Protein AF-A0A965QCN9-F1 (afdb_monomer_lite)

Sequence (199 aa):
MARGDGFFTRGGAAAWATVLVVPALAALGAFLYFDGARAHFRLEVTRAAYQDNLAMLDNIRRDVGVSRDTLERVKALDNDSTQTDRPFIVISVAEHRLWFKKGATVLFTTRVATGTGKNLETGKGGQRWKFETPRGRLVVERKDVEPAWVPPDWHFVEVARKKGLRILRHARQQSSLSWRWLRHSWHRRTKLDWTRCLA

Structure (mmCIF, N/CA/C/O backbone):
data_AF-A0A965QCN9-F1
#
_entry.id   AF-A0A965QCN9-F1
#
loop_
_atom_site.group_PDB
_atom_site.id
_atom_site.type_symbol
_atom_site.label_atom_id
_atom_site.label_alt_id
_atom_site.label_comp_id
_atom_site.label_asym_id
_atom_site.label_entity_id
_atom_site.label_seq_id
_atom_site.pdbx_PDB_ins_code
_atom_site.Cartn_x
_atom_site.Cartn_y
_atom_site.Cartn_z
_atom_site.occupancy
_atom_site.B_iso_or_equiv
_atom_site.auth_seq_id
_atom_site.auth_comp_id
_atom_site.auth_asym_id
_atom_site.auth_atom_id
_atom_site.pdbx_PDB_model_num
ATOM 1 N N . MET A 1 1 ? 55.590 -18.202 -59.624 1.00 43.12 1 MET A N 1
ATOM 2 C CA . MET A 1 1 ? 55.393 -18.301 -58.161 1.00 43.12 1 MET A CA 1
ATOM 3 C C . MET A 1 1 ? 56.681 -17.864 -57.475 1.00 43.12 1 MET A C 1
ATOM 5 O O . MET A 1 1 ? 57.611 -18.653 -57.413 1.00 43.12 1 MET A O 1
ATOM 9 N N . ALA A 1 2 ? 56.775 -16.606 -57.038 1.00 47.19 2 ALA A N 1
ATOM 10 C CA . ALA A 1 2 ? 57.895 -16.131 -56.222 1.00 47.19 2 ALA A CA 1
ATOM 11 C C . ALA A 1 2 ? 57.495 -16.266 -54.746 1.00 47.19 2 ALA A C 1
ATOM 13 O O . ALA A 1 2 ? 56.497 -15.687 -54.319 1.00 47.19 2 ALA A O 1
ATOM 14 N N . ARG A 1 3 ? 58.217 -17.104 -53.999 1.00 54.81 3 ARG A N 1
ATOM 15 C CA . ARG A 1 3 ? 58.023 -17.321 -52.561 1.00 54.81 3 ARG A CA 1
ATOM 16 C C . ARG A 1 3 ? 58.711 -16.159 -51.844 1.00 54.81 3 ARG A C 1
ATOM 18 O O . ARG A 1 3 ? 59.901 -15.957 -52.041 1.00 54.81 3 ARG A O 1
ATOM 25 N N . GLY A 1 4 ? 57.953 -15.358 -51.099 1.00 55.59 4 GLY A N 1
ATOM 26 C CA . GLY A 1 4 ? 58.511 -14.259 -50.314 1.00 55.59 4 GLY A CA 1
ATOM 27 C C . GLY A 1 4 ? 59.318 -14.803 -49.139 1.00 55.59 4 GLY A C 1
ATOM 28 O O . GLY A 1 4 ? 58.772 -15.521 -48.302 1.00 55.59 4 GLY A O 1
ATOM 29 N N . ASP A 1 5 ? 60.604 -14.467 -49.084 1.00 55.72 5 ASP A N 1
ATOM 30 C CA . ASP A 1 5 ? 61.475 -14.810 -47.961 1.00 55.72 5 ASP A CA 1
ATOM 31 C C . ASP A 1 5 ? 61.091 -13.958 -46.740 1.00 55.72 5 ASP A C 1
ATOM 33 O O . ASP A 1 5 ? 61.135 -12.726 -46.779 1.00 55.72 5 ASP A O 1
ATOM 37 N N . GLY A 1 6 ? 60.671 -14.609 -45.653 1.00 60.81 6 GLY A N 1
ATOM 38 C CA . GLY A 1 6 ? 60.142 -13.949 -44.460 1.00 60.81 6 GLY A CA 1
ATOM 39 C C . GLY A 1 6 ? 61.207 -13.220 -43.633 1.00 60.81 6 GLY A C 1
ATOM 40 O O . GLY A 1 6 ? 62.343 -13.673 -43.492 1.00 60.81 6 GLY A O 1
ATOM 41 N N . PHE A 1 7 ? 60.804 -12.111 -43.008 1.00 61.91 7 PHE A N 1
ATOM 42 C CA . PHE A 1 7 ? 61.600 -11.270 -42.098 1.00 61.91 7 PHE A CA 1
ATOM 43 C C . PHE A 1 7 ? 62.401 -12.066 -41.040 1.00 61.91 7 PHE A C 1
ATOM 45 O O . PHE A 1 7 ? 63.543 -11.729 -40.729 1.00 61.91 7 PHE A O 1
ATOM 52 N N . PHE A 1 8 ? 61.849 -13.187 -40.567 1.00 56.72 8 PHE A N 1
ATOM 53 C CA . PHE A 1 8 ? 62.452 -14.068 -39.559 1.00 56.72 8 PHE A CA 1
ATOM 54 C C . PHE A 1 8 ? 63.628 -14.923 -40.057 1.00 56.72 8 PHE A C 1
ATOM 56 O O . PHE A 1 8 ? 64.364 -15.462 -39.238 1.00 56.72 8 PHE A O 1
ATOM 63 N N . THR A 1 9 ? 63.826 -15.049 -41.375 1.00 61.06 9 THR A N 1
ATOM 64 C CA . THR A 1 9 ? 64.911 -15.870 -41.951 1.00 61.06 9 THR A CA 1
ATOM 65 C C . THR A 1 9 ? 66.204 -15.104 -42.253 1.00 61.06 9 THR A C 1
ATOM 67 O O . THR A 1 9 ? 67.236 -15.736 -42.454 1.00 61.06 9 THR A O 1
ATOM 70 N N . ARG A 1 10 ? 66.194 -13.759 -42.246 1.00 59.91 10 ARG A N 1
ATOM 71 C CA . ARG A 1 10 ? 67.408 -12.923 -42.434 1.00 59.91 10 ARG A CA 1
ATOM 72 C C . ARG A 1 10 ? 67.737 -12.010 -41.249 1.00 59.91 10 ARG A C 1
ATOM 74 O O . ARG A 1 10 ? 68.884 -11.593 -41.112 1.00 59.91 10 ARG A O 1
ATOM 81 N N . GLY A 1 11 ? 66.767 -11.691 -40.393 1.00 60.50 11 GLY A N 1
ATOM 82 C CA . GLY A 1 11 ? 67.001 -10.878 -39.203 1.00 60.50 11 GLY A CA 1
ATOM 83 C C . GLY A 1 11 ? 67.592 -11.728 -38.083 1.00 60.50 11 GLY A C 1
ATOM 84 O O . GLY A 1 11 ? 66.860 -12.462 -37.430 1.00 60.50 11 GLY A O 1
ATOM 85 N N . GLY A 1 12 ? 68.906 -11.655 -37.865 1.00 72.75 12 GLY A N 1
ATOM 86 C CA . GLY A 1 12 ? 69.574 -12.310 -36.732 1.00 72.75 12 GLY A CA 1
ATOM 87 C C . GLY A 1 12 ? 69.067 -11.832 -35.358 1.00 72.75 12 GLY A C 1
ATOM 88 O O . GLY A 1 12 ? 68.033 -11.177 -35.248 1.00 72.75 12 GLY A O 1
ATOM 89 N N . ALA A 1 13 ? 69.820 -12.121 -34.291 1.00 68.69 13 ALA A N 1
ATOM 90 C CA . ALA A 1 13 ? 69.429 -11.903 -32.885 1.00 68.69 13 ALA A CA 1
ATOM 91 C C . ALA A 1 13 ? 68.777 -10.534 -32.564 1.00 68.69 13 ALA A C 1
ATOM 93 O O . ALA A 1 13 ? 67.913 -10.452 -31.69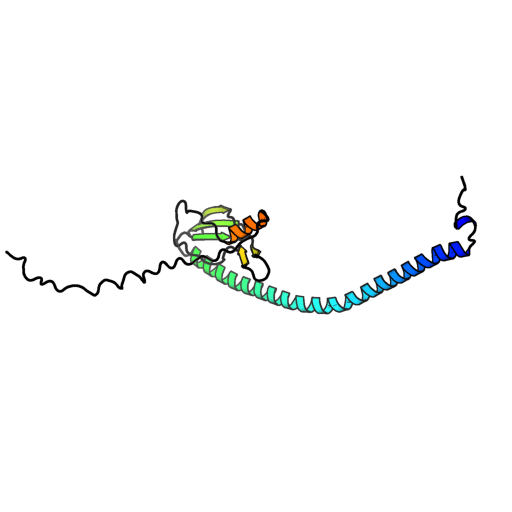4 1.00 68.69 13 ALA A O 1
ATOM 94 N N . ALA A 1 14 ? 69.124 -9.474 -33.301 1.00 71.38 14 ALA A N 1
ATOM 95 C CA . ALA A 1 14 ? 68.530 -8.145 -33.166 1.00 71.38 14 ALA A CA 1
ATOM 96 C C . ALA A 1 14 ? 67.018 -8.082 -33.481 1.00 71.38 14 ALA A C 1
ATOM 98 O O . ALA A 1 14 ? 66.300 -7.319 -32.838 1.00 71.38 14 ALA A O 1
ATOM 99 N N . ALA A 1 15 ? 66.510 -8.889 -34.420 1.00 73.50 15 ALA A N 1
ATOM 100 C CA . ALA A 1 15 ? 65.079 -8.931 -34.746 1.00 73.50 15 ALA A CA 1
ATOM 101 C C . ALA A 1 15 ? 64.261 -9.641 -33.656 1.00 73.50 15 ALA A C 1
ATOM 103 O O . ALA A 1 15 ? 63.130 -9.260 -33.370 1.00 73.50 15 ALA A O 1
ATOM 104 N N . TRP A 1 16 ? 64.848 -10.641 -32.999 1.00 73.25 16 TRP A N 1
ATOM 105 C CA . TRP A 1 16 ? 64.227 -11.295 -31.847 1.00 73.25 16 TRP A CA 1
ATOM 106 C C . TRP A 1 16 ? 64.277 -10.420 -30.592 1.00 73.25 16 TRP A C 1
ATOM 108 O O . TRP A 1 16 ? 63.325 -10.407 -29.813 1.00 73.25 16 TRP A O 1
ATOM 118 N N . ALA A 1 17 ? 65.341 -9.628 -30.426 1.00 79.56 17 ALA A N 1
ATOM 119 C CA . ALA A 1 17 ? 65.456 -8.685 -29.319 1.00 79.56 17 ALA A CA 1
ATOM 120 C C . ALA A 1 17 ? 64.337 -7.628 -29.342 1.00 79.56 17 ALA A C 1
ATOM 122 O O . ALA A 1 17 ? 63.727 -7.362 -28.309 1.00 79.56 17 ALA A O 1
ATOM 123 N N . THR A 1 18 ? 63.997 -7.067 -30.505 1.00 79.50 18 THR A N 1
ATOM 124 C CA . THR A 1 18 ? 62.915 -6.070 -30.605 1.00 79.50 18 THR A CA 1
ATOM 125 C C . THR A 1 18 ? 61.534 -6.669 -30.344 1.00 79.50 18 THR A C 1
ATOM 127 O O . THR A 1 18 ? 60.722 -6.042 -29.661 1.00 79.50 18 THR A O 1
ATOM 130 N N . VAL A 1 19 ? 61.285 -7.901 -30.802 1.00 83.12 19 VAL A N 1
ATOM 131 C CA . VAL A 1 19 ? 60.025 -8.626 -30.557 1.00 83.12 19 VAL A CA 1
ATOM 132 C C . VAL A 1 19 ? 59.788 -8.885 -29.068 1.00 83.12 19 VAL A C 1
ATOM 134 O O . VAL A 1 19 ? 58.638 -8.906 -28.647 1.00 83.12 19 VAL A O 1
ATOM 137 N N . LEU A 1 20 ? 60.840 -9.037 -28.259 1.00 85.00 20 LEU A N 1
ATOM 138 C CA . LEU A 1 20 ? 60.711 -9.272 -26.816 1.00 85.00 20 LEU A CA 1
ATOM 139 C C . LEU A 1 20 ? 60.729 -7.981 -25.984 1.00 85.00 20 LEU A C 1
ATOM 141 O O . LEU A 1 20 ? 59.986 -7.863 -25.012 1.00 85.00 20 LEU A O 1
ATOM 145 N N . VAL A 1 21 ? 61.541 -6.993 -26.364 1.00 88.88 21 VAL A N 1
ATOM 146 C CA . VAL A 1 21 ? 61.725 -5.762 -25.576 1.00 88.88 21 VAL A CA 1
ATOM 147 C C . VAL A 1 21 ? 60.497 -4.851 -25.631 1.00 88.88 21 VAL A C 1
ATOM 149 O O . VAL A 1 21 ? 60.092 -4.304 -24.606 1.00 88.88 21 VAL A O 1
ATOM 152 N N . VAL A 1 22 ? 59.863 -4.707 -26.796 1.00 89.12 22 VAL A N 1
ATOM 153 C CA . VAL A 1 22 ? 58.682 -3.841 -26.961 1.00 89.12 22 VAL A CA 1
ATOM 154 C C . VAL A 1 22 ? 57.489 -4.292 -26.103 1.00 89.12 22 VAL A C 1
ATOM 156 O O . VAL A 1 22 ? 56.959 -3.460 -25.361 1.00 89.12 22 VAL A O 1
ATOM 159 N N . PRO A 1 23 ? 57.060 -5.571 -26.118 1.00 90.69 23 PRO A N 1
ATOM 160 C CA . PRO A 1 23 ? 55.968 -6.009 -25.255 1.00 90.69 23 PRO A CA 1
ATOM 161 C C . PRO A 1 23 ? 56.346 -5.974 -23.772 1.00 90.69 23 PRO A C 1
ATOM 163 O O . PRO A 1 23 ? 55.486 -5.673 -22.950 1.00 90.69 23 PRO A O 1
ATOM 166 N N . ALA A 1 24 ? 57.615 -6.206 -23.417 1.00 91.38 24 ALA A N 1
ATOM 167 C CA . ALA A 1 24 ? 58.069 -6.093 -22.031 1.00 91.38 24 ALA A CA 1
ATOM 168 C C . ALA A 1 24 ? 57.955 -4.652 -21.503 1.00 91.38 24 ALA A C 1
ATOM 170 O O . ALA A 1 24 ? 57.441 -4.436 -20.405 1.00 91.38 24 ALA A O 1
ATOM 171 N N . LEU A 1 25 ? 58.359 -3.654 -22.297 1.00 91.81 25 LEU A N 1
ATOM 172 C CA . LEU A 1 25 ? 58.213 -2.239 -21.940 1.00 91.81 25 LEU A CA 1
ATOM 173 C C . LEU A 1 25 ? 56.742 -1.805 -21.880 1.00 91.81 25 LEU A C 1
ATOM 175 O O . LEU A 1 25 ? 56.359 -1.074 -20.968 1.00 91.81 25 LEU A O 1
ATOM 179 N N . ALA A 1 26 ? 55.902 -2.289 -22.800 1.00 90.75 26 ALA A N 1
ATOM 180 C CA . ALA A 1 26 ? 54.463 -2.028 -22.770 1.00 90.75 26 ALA A CA 1
ATOM 181 C C . ALA A 1 26 ? 53.792 -2.645 -21.529 1.00 90.75 26 ALA A C 1
ATOM 183 O O . ALA A 1 26 ? 52.968 -1.996 -20.885 1.00 90.75 26 ALA A O 1
ATOM 184 N N . ALA A 1 27 ? 54.179 -3.868 -21.153 1.00 90.31 27 ALA A N 1
ATOM 185 C CA . ALA A 1 27 ? 53.685 -4.539 -19.955 1.00 90.31 27 ALA A CA 1
ATOM 186 C C . ALA A 1 27 ? 54.133 -3.825 -18.672 1.00 90.31 27 ALA A C 1
ATOM 188 O O . ALA A 1 27 ? 53.324 -3.652 -17.764 1.00 90.31 27 ALA A O 1
ATOM 189 N N . LEU A 1 28 ? 55.383 -3.352 -18.612 1.00 89.75 28 LEU A N 1
ATOM 190 C CA . LEU A 1 28 ? 55.892 -2.563 -17.489 1.00 89.75 28 LEU A CA 1
ATOM 191 C C . LEU A 1 28 ? 55.148 -1.225 -17.361 1.00 89.75 28 LEU A C 1
ATOM 193 O O . LEU A 1 28 ? 54.727 -0.859 -16.267 1.00 89.75 28 LEU A O 1
ATOM 197 N N . GLY A 1 29 ? 54.931 -0.518 -18.475 1.00 88.00 29 GLY A N 1
ATOM 198 C CA . GLY A 1 29 ? 54.163 0.729 -18.498 1.00 88.00 29 GLY A CA 1
ATOM 199 C C . GLY A 1 29 ? 52.711 0.531 -18.058 1.00 88.00 29 GLY A C 1
ATOM 200 O O . GLY A 1 29 ? 52.205 1.291 -17.234 1.00 88.00 29 GLY A O 1
ATOM 201 N N . ALA A 1 30 ? 52.060 -0.533 -18.537 1.00 85.12 30 ALA A N 1
ATOM 202 C CA . ALA A 1 30 ? 50.722 -0.906 -18.093 1.00 85.12 30 ALA A CA 1
ATOM 203 C C . ALA A 1 30 ? 50.705 -1.260 -16.599 1.00 85.12 30 ALA A C 1
ATOM 205 O O . ALA A 1 30 ? 49.836 -0.788 -15.875 1.00 85.12 30 ALA A O 1
ATOM 206 N N . PHE A 1 31 ? 51.677 -2.037 -16.114 1.00 84.38 31 PHE A N 1
ATOM 207 C CA . PHE A 1 31 ? 51.782 -2.414 -14.705 1.00 84.38 31 PHE A CA 1
ATOM 208 C C . PHE A 1 31 ? 51.938 -1.189 -13.796 1.00 84.38 31 PHE A C 1
ATOM 210 O O . PHE A 1 31 ? 51.185 -1.052 -12.837 1.00 84.38 31 PHE A O 1
ATOM 217 N N . LEU A 1 32 ? 52.836 -0.261 -14.137 1.00 84.50 32 LEU A N 1
ATOM 218 C CA . LEU A 1 32 ? 53.028 0.987 -13.391 1.00 84.50 32 LEU A CA 1
ATOM 219 C C . LEU A 1 32 ? 51.775 1.879 -13.421 1.00 84.50 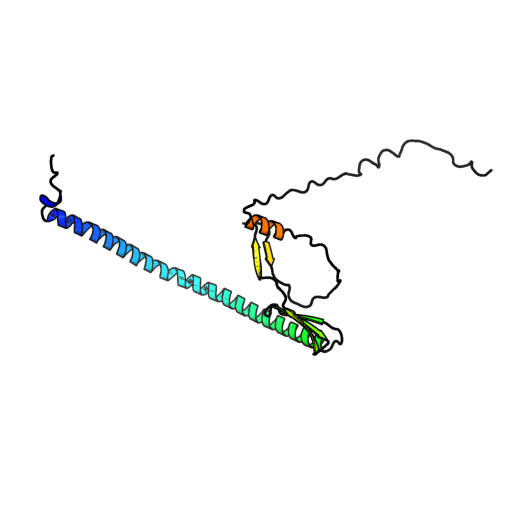32 LEU A C 1
ATOM 221 O O . LEU A 1 32 ? 51.428 2.482 -12.407 1.00 84.50 32 LEU A O 1
ATOM 225 N N . TYR A 1 33 ? 51.058 1.923 -14.548 1.00 81.88 33 TYR A N 1
ATOM 226 C CA . TYR A 1 33 ? 49.784 2.638 -14.662 1.00 81.88 33 TYR A CA 1
ATOM 227 C C . TYR A 1 33 ? 48.686 2.010 -13.788 1.00 81.88 33 TYR A C 1
ATOM 229 O O . TYR A 1 33 ? 47.992 2.714 -13.054 1.00 81.88 33 TYR A O 1
ATOM 237 N N . PHE A 1 34 ? 48.550 0.681 -13.818 1.00 68.12 34 PHE A N 1
ATOM 238 C CA . PHE A 1 34 ? 47.585 -0.051 -12.996 1.00 68.12 34 PHE A CA 1
ATOM 239 C C . PHE A 1 34 ? 47.911 0.022 -11.497 1.00 68.12 34 PHE A C 1
ATOM 241 O O . PHE A 1 34 ? 46.987 0.060 -10.683 1.00 68.12 34 PHE A O 1
ATOM 248 N N . ASP A 1 35 ? 49.189 0.063 -11.120 1.00 69.81 35 ASP A N 1
ATOM 249 C CA . ASP A 1 35 ? 49.615 0.177 -9.723 1.00 69.81 35 ASP A CA 1
ATOM 250 C C . ASP A 1 35 ? 49.432 1.607 -9.182 1.00 69.81 35 ASP A C 1
ATOM 252 O O . ASP A 1 35 ? 48.845 1.803 -8.116 1.00 69.81 35 ASP A O 1
ATOM 256 N N . GLY A 1 36 ? 49.785 2.629 -9.972 1.00 62.16 36 GLY A N 1
ATOM 257 C CA . GLY A 1 36 ? 49.521 4.034 -9.639 1.00 62.16 36 GLY A CA 1
ATOM 258 C C . GLY A 1 36 ? 48.025 4.355 -9.523 1.00 62.16 36 GLY A C 1
ATOM 259 O O . GLY A 1 36 ? 47.602 5.046 -8.593 1.00 62.16 36 GLY A O 1
ATOM 260 N N . ALA A 1 37 ? 47.190 3.779 -10.394 1.00 57.78 37 ALA A N 1
ATOM 261 C CA . ALA A 1 37 ? 45.736 3.920 -10.315 1.00 57.78 37 ALA A CA 1
ATOM 262 C C . ALA A 1 37 ? 45.156 3.349 -9.006 1.00 57.78 37 ALA A C 1
ATOM 264 O O . ALA A 1 37 ? 44.182 3.884 -8.480 1.00 57.78 37 ALA A O 1
ATOM 265 N N . ARG A 1 38 ? 45.773 2.313 -8.419 1.00 53.97 38 ARG A N 1
ATOM 266 C CA . ARG A 1 38 ? 45.345 1.750 -7.124 1.00 53.97 38 ARG A CA 1
ATOM 267 C C . ARG A 1 38 ? 45.693 2.645 -5.931 1.00 53.97 38 ARG A C 1
ATOM 269 O O . ARG A 1 38 ? 44.994 2.580 -4.919 1.00 53.97 38 ARG A O 1
ATOM 276 N N . ALA A 1 39 ? 46.721 3.488 -6.037 1.00 53.84 39 ALA A N 1
ATOM 277 C CA . ALA A 1 39 ? 47.130 4.392 -4.960 1.00 53.84 39 ALA A CA 1
ATOM 278 C C . ALA A 1 39 ? 46.176 5.592 -4.793 1.00 53.84 39 ALA A C 1
ATOM 280 O O . ALA A 1 39 ? 45.859 5.968 -3.663 1.00 53.84 39 ALA A O 1
ATOM 281 N N . HIS A 1 40 ? 45.634 6.137 -5.889 1.00 52.31 40 HIS A N 1
ATOM 282 C CA . HIS A 1 40 ? 44.684 7.260 -5.838 1.00 52.31 40 HIS A CA 1
ATOM 283 C C . HIS A 1 40 ? 43.308 6.881 -5.259 1.00 52.31 40 HIS A C 1
ATOM 285 O O . HIS A 1 40 ? 42.648 7.716 -4.644 1.00 52.31 40 HIS A O 1
ATOM 291 N N . PHE A 1 41 ? 42.906 5.609 -5.339 1.00 51.56 41 PHE A N 1
ATOM 292 C CA . PHE A 1 41 ? 41.623 5.140 -4.798 1.00 51.56 41 PHE A CA 1
ATOM 293 C C . PHE A 1 41 ? 41.567 5.047 -3.262 1.00 51.56 41 PHE A C 1
ATOM 295 O O . PHE A 1 41 ? 40.478 4.949 -2.699 1.00 51.56 41 PHE A O 1
ATOM 302 N N . ARG A 1 42 ? 42.703 5.079 -2.549 1.00 45.38 42 ARG A N 1
ATOM 303 C CA . ARG A 1 42 ? 42.716 4.903 -1.081 1.00 45.38 42 ARG A CA 1
ATOM 304 C C . ARG A 1 42 ? 42.516 6.191 -0.275 1.00 45.38 42 ARG A C 1
ATOM 306 O O . ARG A 1 42 ? 42.177 6.092 0.901 1.00 45.38 42 ARG A O 1
ATOM 313 N N . LEU A 1 43 ? 42.673 7.377 -0.872 1.00 50.25 43 LEU A N 1
ATOM 314 C CA . LEU A 1 43 ? 42.551 8.656 -0.151 1.00 50.25 43 LEU A CA 1
ATOM 315 C C . LEU A 1 43 ? 41.195 9.363 -0.333 1.00 50.25 43 LEU A C 1
ATOM 317 O O . LEU A 1 43 ? 40.847 10.211 0.484 1.00 50.25 43 LEU A O 1
ATOM 321 N N . GLU A 1 44 ? 40.387 8.981 -1.327 1.00 48.59 44 GLU A N 1
ATOM 322 C CA . GLU A 1 44 ? 39.041 9.553 -1.528 1.00 48.59 44 GLU A CA 1
ATOM 323 C C . GLU A 1 44 ? 37.936 8.786 -0.773 1.00 48.59 44 GLU A C 1
ATOM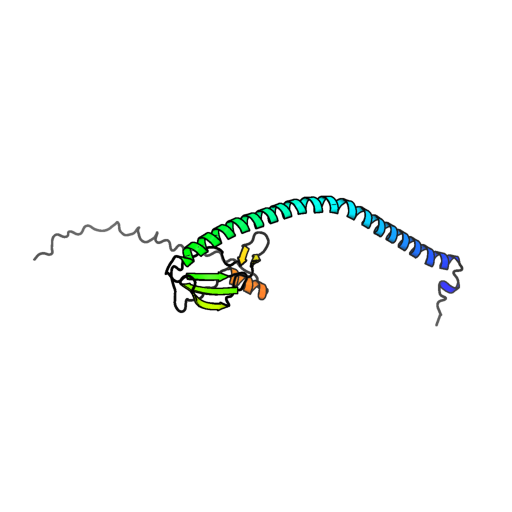 325 O O . GLU A 1 44 ? 36.937 9.368 -0.347 1.00 48.59 44 GLU A O 1
ATOM 330 N N . VAL A 1 45 ? 38.138 7.491 -0.510 1.00 48.28 45 VAL A N 1
ATOM 331 C CA . VAL A 1 45 ? 37.123 6.614 0.106 1.00 48.28 45 VAL A CA 1
ATOM 332 C C . VAL A 1 45 ? 36.974 6.848 1.617 1.00 48.28 45 VAL A C 1
ATOM 334 O O . VAL A 1 45 ? 35.889 6.675 2.168 1.00 48.28 45 VAL A O 1
ATOM 337 N N . THR A 1 46 ? 38.017 7.317 2.306 1.00 46.50 46 THR A N 1
ATOM 338 C CA . THR A 1 46 ? 37.991 7.521 3.767 1.00 46.50 46 THR A CA 1
ATOM 339 C C . THR A 1 46 ? 37.244 8.786 4.202 1.00 46.50 46 THR A C 1
ATOM 341 O O . THR A 1 46 ? 36.706 8.815 5.307 1.00 46.50 46 THR A O 1
ATOM 344 N N . ARG A 1 47 ? 37.125 9.810 3.341 1.00 49.47 47 ARG A N 1
ATOM 345 C CA . ARG A 1 47 ? 36.314 11.012 3.625 1.00 49.47 47 ARG A CA 1
ATOM 346 C C . ARG A 1 47 ? 34.838 10.830 3.244 1.00 49.47 47 ARG A C 1
ATOM 348 O O . ARG A 1 47 ? 33.977 11.306 3.980 1.00 49.47 47 ARG A O 1
ATOM 355 N N . ALA A 1 48 ? 34.546 10.107 2.158 1.00 51.50 48 ALA A N 1
ATOM 356 C CA . ALA A 1 48 ? 33.175 9.771 1.758 1.00 51.50 48 ALA A CA 1
ATOM 357 C C . ALA A 1 48 ? 32.499 8.813 2.762 1.00 51.50 48 ALA A C 1
ATOM 359 O O . ALA A 1 48 ? 31.383 9.071 3.206 1.00 51.50 48 ALA A O 1
ATOM 360 N N . ALA A 1 49 ? 33.216 7.784 3.232 1.00 50.31 49 ALA A N 1
ATOM 361 C CA . ALA A 1 49 ? 32.675 6.809 4.182 1.00 50.31 49 ALA A CA 1
ATOM 362 C C . ALA A 1 49 ? 32.400 7.386 5.587 1.00 50.31 49 ALA A C 1
ATOM 364 O O . ALA A 1 49 ? 31.555 6.870 6.315 1.00 50.31 49 ALA A O 1
ATOM 365 N N . TYR A 1 50 ? 33.086 8.463 5.993 1.00 47.12 50 TYR A N 1
ATOM 366 C CA . TYR A 1 50 ? 32.868 9.083 7.305 1.00 47.12 50 TYR A CA 1
ATOM 367 C C . TYR A 1 50 ? 31.642 10.014 7.329 1.00 47.12 50 TYR A C 1
ATOM 369 O O . TYR A 1 50 ? 30.944 10.073 8.342 1.00 47.12 50 TYR A O 1
ATOM 377 N N . GLN A 1 51 ? 31.332 10.701 6.219 1.00 50.44 51 GLN A N 1
ATOM 378 C CA . GLN A 1 51 ? 30.108 11.510 6.121 1.00 50.44 51 GLN A CA 1
ATOM 379 C C . GLN A 1 51 ? 28.838 10.662 5.950 1.00 50.44 51 GLN A C 1
ATOM 381 O O . GLN A 1 51 ? 27.811 11.006 6.540 1.00 50.44 51 GLN A O 1
ATOM 386 N N . ASP A 1 52 ? 28.911 9.528 5.246 1.00 52.47 52 ASP A N 1
ATOM 387 C CA . ASP A 1 52 ? 27.769 8.612 5.086 1.00 52.47 52 ASP A CA 1
ATOM 388 C C . ASP A 1 52 ? 27.297 8.016 6.420 1.00 52.47 52 ASP A C 1
ATOM 390 O O . ASP A 1 52 ? 26.096 7.855 6.649 1.00 52.47 52 ASP A O 1
ATOM 394 N N . ASN A 1 53 ? 28.221 7.770 7.353 1.00 56.44 53 ASN A N 1
ATOM 395 C CA . ASN A 1 53 ? 27.874 7.235 8.668 1.00 56.44 53 ASN A CA 1
ATOM 396 C C . ASN A 1 53 ? 27.035 8.213 9.502 1.00 56.44 53 ASN A C 1
ATOM 398 O O . ASN A 1 53 ? 26.132 7.781 10.210 1.00 56.44 53 ASN A O 1
ATOM 402 N N . LEU A 1 54 ? 27.265 9.527 9.413 1.00 54.50 54 LEU A N 1
ATOM 403 C CA . LEU A 1 54 ? 26.479 10.503 10.179 1.00 54.50 54 LEU A CA 1
ATOM 404 C C . LEU A 1 54 ? 25.050 10.634 9.641 1.00 54.50 54 LEU A C 1
ATOM 406 O O . LEU A 1 54 ? 24.108 10.688 10.430 1.00 54.50 54 LEU A O 1
ATOM 410 N N . ALA A 1 55 ? 24.875 10.612 8.317 1.00 57.88 55 ALA A N 1
ATOM 411 C CA . ALA A 1 55 ? 23.551 10.585 7.698 1.00 57.88 55 ALA A CA 1
ATOM 412 C C . ALA A 1 55 ? 22.810 9.273 8.006 1.00 57.88 55 ALA A C 1
ATOM 414 O O . ALA A 1 55 ? 21.618 9.293 8.310 1.00 57.88 55 ALA A O 1
ATOM 415 N N . MET A 1 56 ? 23.513 8.137 8.000 1.00 59.25 56 MET A N 1
ATOM 416 C CA . MET A 1 56 ? 22.953 6.845 8.396 1.00 59.25 56 MET A CA 1
ATOM 417 C C . MET A 1 56 ? 22.545 6.832 9.873 1.00 59.25 56 MET A C 1
ATOM 419 O O . MET A 1 56 ? 21.464 6.349 10.191 1.00 59.25 56 MET A O 1
ATOM 423 N N . LEU A 1 57 ? 23.347 7.403 10.775 1.00 62.62 57 LEU A N 1
ATOM 424 C CA . LEU A 1 57 ? 23.014 7.503 12.198 1.00 62.62 57 LEU A CA 1
ATOM 425 C C . LEU A 1 57 ? 21.847 8.460 12.462 1.00 62.62 57 LEU A C 1
ATOM 427 O O . LEU A 1 57 ? 21.021 8.170 13.324 1.00 62.62 57 LEU A O 1
ATOM 431 N N . ASP A 1 58 ? 21.739 9.563 11.718 1.00 61.84 58 ASP A N 1
ATOM 432 C CA . ASP A 1 58 ? 20.597 10.479 11.810 1.00 61.84 58 ASP A CA 1
ATOM 433 C C . ASP A 1 58 ? 19.322 9.823 11.254 1.00 61.84 58 ASP A C 1
ATOM 435 O O . ASP A 1 58 ? 18.257 9.934 11.855 1.00 61.84 58 ASP A O 1
ATOM 439 N N . ASN A 1 59 ? 19.432 9.039 10.177 1.00 64.12 59 ASN A N 1
ATOM 440 C CA . ASN A 1 59 ? 18.330 8.233 9.648 1.00 64.12 59 ASN A CA 1
ATOM 441 C C . ASN A 1 59 ? 17.926 7.112 10.611 1.00 64.12 59 ASN A C 1
ATOM 443 O O . ASN A 1 59 ? 16.743 6.964 10.872 1.00 64.12 59 ASN A O 1
ATOM 447 N N . ILE A 1 60 ? 18.869 6.391 11.226 1.00 65.12 60 ILE A N 1
ATOM 448 C CA . ILE A 1 60 ? 18.576 5.369 12.244 1.00 65.12 60 ILE A CA 1
ATOM 449 C C . ILE A 1 60 ? 17.963 6.016 13.488 1.00 65.12 60 ILE A C 1
ATOM 451 O O . ILE A 1 60 ? 16.987 5.504 14.025 1.00 65.12 60 ILE A O 1
ATOM 455 N N . ARG A 1 61 ? 18.482 7.157 13.956 1.00 67.44 61 ARG A N 1
ATOM 456 C CA . ARG A 1 61 ? 17.921 7.882 15.105 1.00 67.44 61 ARG A CA 1
ATOM 457 C C . ARG A 1 61 ? 16.521 8.410 14.802 1.00 67.44 61 ARG A C 1
ATOM 459 O O . ARG A 1 61 ? 15.656 8.311 15.672 1.00 67.44 61 ARG A O 1
ATOM 466 N N . ARG A 1 62 ? 16.287 8.946 13.598 1.00 65.75 62 ARG A N 1
ATOM 467 C CA . ARG A 1 62 ? 14.957 9.360 13.129 1.00 65.75 62 ARG A CA 1
ATOM 468 C C . ARG A 1 62 ? 14.029 8.167 12.983 1.00 65.75 62 ARG A C 1
ATOM 470 O O . ARG A 1 62 ? 12.935 8.238 13.512 1.00 65.75 62 ARG A O 1
ATOM 477 N N . ASP A 1 63 ? 14.456 7.069 12.375 1.00 66.25 63 ASP A N 1
ATOM 478 C CA . ASP A 1 63 ? 13.645 5.862 12.209 1.00 66.25 63 ASP A CA 1
ATOM 479 C C . ASP A 1 63 ? 13.321 5.214 13.556 1.00 66.25 63 ASP A C 1
ATOM 481 O O . ASP A 1 63 ? 12.187 4.802 13.770 1.00 66.25 63 ASP A O 1
ATOM 485 N N . VAL A 1 64 ? 14.258 5.183 14.509 1.00 64.25 64 VAL A N 1
ATOM 486 C CA . VAL A 1 64 ? 14.023 4.707 15.884 1.00 64.25 64 VAL A CA 1
ATOM 487 C C . VAL A 1 64 ? 13.118 5.673 16.652 1.00 64.25 64 VAL A C 1
ATOM 489 O O . VAL A 1 64 ? 12.242 5.228 17.392 1.00 64.25 64 VAL A O 1
ATOM 492 N N . GLY A 1 65 ? 13.289 6.986 16.475 1.00 65.38 65 GLY A N 1
ATOM 493 C CA . GLY A 1 65 ? 12.431 8.014 17.068 1.00 65.38 65 GLY A CA 1
ATOM 494 C C . GLY A 1 65 ? 10.998 7.956 16.537 1.00 65.38 65 GLY A C 1
ATOM 495 O O . GLY A 1 65 ? 10.058 7.891 17.322 1.00 65.38 65 GLY A O 1
ATOM 496 N N . VAL A 1 66 ? 10.839 7.876 15.215 1.00 63.66 66 VAL A N 1
ATOM 497 C CA . VAL A 1 66 ? 9.567 7.661 14.514 1.00 63.66 66 VAL A CA 1
ATOM 498 C C . VAL A 1 66 ? 8.974 6.317 14.911 1.00 63.66 66 VAL A C 1
ATOM 500 O O . VAL A 1 66 ? 7.780 6.252 15.160 1.00 63.66 66 VAL A O 1
ATOM 503 N N . SER A 1 67 ? 9.773 5.256 15.038 1.00 64.19 67 SER A N 1
ATOM 504 C CA . SER A 1 67 ? 9.287 3.943 15.478 1.00 64.19 67 SER A CA 1
ATOM 505 C C . SER A 1 67 ? 8.775 3.983 16.911 1.00 64.19 67 SER A C 1
ATOM 507 O O . SER A 1 67 ? 7.731 3.400 17.172 1.00 64.19 67 SER A O 1
ATOM 509 N N . ARG A 1 68 ? 9.452 4.686 17.831 1.00 59.34 68 ARG A N 1
ATOM 510 C CA . ARG A 1 68 ? 8.988 4.874 19.217 1.00 59.34 68 ARG A CA 1
ATOM 511 C C . ARG A 1 68 ? 7.715 5.710 19.286 1.00 59.34 68 ARG A C 1
ATOM 513 O O . ARG A 1 68 ? 6.775 5.285 19.942 1.00 59.34 68 ARG A O 1
ATOM 520 N N . ASP A 1 69 ? 7.659 6.838 18.581 1.00 64.06 69 ASP A N 1
ATOM 521 C CA . ASP A 1 69 ? 6.458 7.683 18.534 1.00 64.06 69 ASP A CA 1
ATOM 522 C C . ASP A 1 69 ? 5.286 6.938 17.880 1.00 64.06 69 ASP A C 1
ATOM 524 O O . ASP A 1 69 ? 4.172 6.936 18.393 1.00 64.06 69 ASP A O 1
ATOM 528 N N . THR A 1 70 ? 5.553 6.190 16.806 1.00 65.31 70 THR A N 1
ATOM 529 C CA . THR A 1 70 ? 4.567 5.315 16.161 1.00 65.31 70 THR A CA 1
ATOM 530 C C . THR A 1 70 ? 4.134 4.190 17.096 1.00 65.31 70 THR A C 1
ATOM 532 O O . THR A 1 70 ? 2.947 3.906 17.150 1.00 65.31 70 THR A O 1
ATOM 535 N N . LEU A 1 71 ? 5.043 3.568 17.853 1.00 59.91 71 LEU A N 1
ATOM 536 C CA . LEU A 1 71 ? 4.729 2.520 18.831 1.00 59.91 71 LEU A CA 1
ATOM 537 C C . LEU A 1 71 ? 3.849 3.045 19.962 1.00 59.91 71 LEU A C 1
ATOM 539 O O . LEU A 1 71 ? 2.864 2.397 20.295 1.00 59.91 71 LEU A O 1
ATOM 543 N N . GLU A 1 72 ? 4.164 4.205 20.534 1.00 66.31 72 GLU A N 1
ATOM 544 C CA . GLU A 1 72 ? 3.334 4.828 21.570 1.00 66.31 72 GLU A CA 1
ATOM 545 C C . GLU A 1 72 ? 1.955 5.212 21.018 1.00 66.31 72 GLU A C 1
ATOM 547 O O . GLU A 1 72 ? 0.931 4.936 21.647 1.00 66.31 72 GLU A O 1
ATOM 552 N N . ARG A 1 73 ? 1.893 5.727 19.782 1.00 62.91 73 ARG A N 1
ATOM 553 C CA . ARG A 1 73 ? 0.623 5.970 19.087 1.00 62.91 73 ARG A CA 1
ATOM 554 C C . ARG A 1 73 ? -0.148 4.675 18.855 1.00 62.91 73 ARG A C 1
ATOM 556 O O . ARG A 1 73 ? -1.339 4.638 19.119 1.00 62.91 73 ARG A O 1
ATOM 563 N N . VAL A 1 74 ? 0.510 3.610 18.403 1.00 65.81 74 VAL A N 1
ATOM 564 C CA . VAL A 1 74 ? -0.105 2.293 18.172 1.00 65.81 74 VAL A CA 1
ATOM 565 C C . VAL A 1 74 ? -0.624 1.698 19.479 1.00 65.81 74 VAL A C 1
ATOM 567 O O . VAL A 1 74 ? -1.764 1.257 19.502 1.00 65.81 74 VAL A O 1
ATOM 570 N N . LYS A 1 75 ? 0.121 1.778 20.587 1.00 67.38 75 LYS A N 1
ATOM 571 C CA . LYS A 1 75 ? -0.351 1.339 21.912 1.00 67.38 75 LYS A CA 1
ATOM 572 C C . LYS A 1 75 ? -1.577 2.123 22.380 1.00 67.38 75 LYS A C 1
ATOM 574 O O . LYS A 1 75 ? -2.528 1.535 22.889 1.00 67.38 75 LYS A O 1
ATOM 579 N N . ALA A 1 76 ? -1.578 3.445 22.198 1.00 67.88 76 ALA A N 1
ATOM 580 C CA . ALA A 1 76 ? -2.733 4.278 22.527 1.00 67.88 76 ALA A CA 1
ATOM 581 C C . ALA A 1 76 ? -3.956 3.926 21.658 1.00 67.88 76 ALA A C 1
ATOM 583 O O . ALA A 1 76 ? -5.079 3.879 22.155 1.00 67.88 76 ALA A O 1
ATOM 584 N N . LEU A 1 77 ? -3.736 3.624 20.372 1.00 67.12 77 LEU A N 1
ATOM 585 C CA . LEU A 1 77 ? -4.775 3.160 19.452 1.00 67.12 77 LEU A CA 1
ATOM 586 C C . LEU A 1 77 ? -5.309 1.772 19.839 1.00 67.12 77 LEU A C 1
ATOM 588 O O . LEU A 1 77 ? -6.521 1.564 19.772 1.00 67.12 77 LEU A O 1
ATOM 592 N N . ASP A 1 78 ? -4.432 0.856 20.254 1.00 66.94 78 ASP A N 1
ATOM 593 C CA . ASP A 1 78 ? -4.787 -0.495 20.690 1.00 66.94 78 ASP A CA 1
ATOM 594 C C . ASP A 1 78 ? -5.655 -0.448 21.951 1.00 66.94 78 ASP A C 1
ATOM 596 O O . ASP A 1 78 ? -6.722 -1.064 21.969 1.00 66.94 78 ASP A O 1
ATOM 600 N N . ASN A 1 79 ? -5.273 0.344 22.956 1.00 67.31 79 ASN A N 1
ATOM 601 C CA . ASN A 1 79 ? -6.043 0.507 24.195 1.00 67.31 79 ASN A CA 1
ATOM 602 C C . ASN A 1 79 ? -7.452 1.071 23.941 1.00 67.31 79 ASN A C 1
ATOM 604 O O . ASN A 1 79 ? -8.437 0.557 24.465 1.00 67.31 79 ASN A O 1
ATOM 608 N N . ASP A 1 80 ? -7.570 2.085 23.084 1.00 66.56 80 ASP A N 1
ATOM 609 C CA . ASP A 1 80 ? -8.862 2.688 22.735 1.00 66.56 80 ASP A CA 1
ATOM 610 C C . ASP A 1 80 ? -9.738 1.733 21.897 1.00 66.56 80 ASP A C 1
ATOM 612 O O . ASP A 1 80 ? -10.946 1.595 22.114 1.00 66.56 80 ASP A O 1
ATOM 616 N N . SER A 1 81 ? -9.124 0.995 20.965 1.00 66.06 81 SER A N 1
ATOM 617 C CA . SER A 1 81 ? -9.835 0.014 20.133 1.00 66.06 81 SER A CA 1
ATOM 618 C C . SER A 1 81 ? -10.305 -1.219 20.913 1.00 66.06 81 SER A C 1
ATOM 620 O O . SER A 1 81 ? -11.350 -1.783 20.598 1.00 66.06 81 SER A O 1
ATOM 622 N N . THR A 1 82 ? -9.575 -1.617 21.958 1.00 62.09 82 THR A N 1
ATOM 623 C CA . THR A 1 82 ? -9.960 -2.736 22.829 1.00 62.09 82 THR A CA 1
ATOM 624 C C . THR A 1 82 ? -11.029 -2.352 23.851 1.00 62.09 82 THR A C 1
ATOM 626 O O . THR A 1 82 ? -11.824 -3.216 24.216 1.00 62.09 82 THR A O 1
ATOM 629 N N . GLN A 1 83 ? -11.114 -1.079 24.258 1.00 62.59 83 GLN A N 1
ATOM 630 C CA . GLN A 1 83 ? -12.178 -0.572 25.139 1.00 62.59 83 GLN A CA 1
ATOM 631 C C . GLN A 1 83 ? -13.498 -0.272 24.422 1.00 62.59 83 GLN A C 1
ATOM 633 O O . GLN A 1 83 ? -14.559 -0.306 25.045 1.00 62.59 83 GLN A O 1
ATOM 638 N N . THR A 1 84 ? -13.463 0.025 23.124 1.00 62.91 84 THR A N 1
ATOM 639 C CA . THR A 1 84 ? -14.671 0.403 22.387 1.00 62.91 84 THR A CA 1
ATOM 640 C C . THR A 1 84 ? -15.433 -0.841 21.905 1.00 62.91 84 THR A C 1
ATOM 642 O O . THR A 1 84 ? -14.909 -1.628 21.122 1.00 62.91 84 THR A O 1
ATOM 645 N N . ASP A 1 85 ? -16.721 -0.983 22.252 1.00 75.50 85 ASP A N 1
ATOM 646 C CA . ASP A 1 85 ? -17.597 -2.064 21.736 1.00 75.50 85 ASP A CA 1
ATOM 647 C C . ASP A 1 85 ? -17.940 -1.917 20.231 1.00 75.50 85 ASP A C 1
ATOM 649 O O . ASP A 1 85 ? -18.783 -2.620 19.676 1.00 75.50 85 ASP A O 1
ATOM 653 N N . ARG A 1 86 ? -17.306 -0.982 19.518 1.00 84.81 86 ARG A N 1
ATOM 654 C CA . ARG A 1 86 ? -17.543 -0.751 18.090 1.00 84.81 86 ARG A CA 1
ATOM 655 C C . ARG A 1 86 ? -16.589 -1.610 17.263 1.00 84.81 86 ARG A C 1
ATOM 657 O O . ARG A 1 86 ? -15.393 -1.618 17.542 1.00 84.81 86 ARG A O 1
ATOM 664 N N . PRO A 1 87 ? -17.077 -2.292 16.215 1.00 89.62 87 PRO A N 1
ATOM 665 C CA . PRO A 1 87 ? -16.199 -3.013 15.311 1.00 89.62 87 PRO A CA 1
ATOM 666 C C . PRO A 1 87 ? -15.231 -2.076 14.578 1.00 89.62 87 PRO A C 1
ATOM 668 O O . PRO A 1 87 ? -15.619 -1.000 14.121 1.00 89.62 87 PRO A O 1
ATOM 671 N N . PHE A 1 88 ? -13.985 -2.507 14.417 1.00 90.50 88 PHE A N 1
ATOM 672 C CA . PHE A 1 88 ? -12.923 -1.760 13.748 1.00 90.50 88 PHE A CA 1
ATOM 673 C C . PHE A 1 88 ? -12.110 -2.662 12.817 1.00 90.50 88 PHE A C 1
ATOM 675 O O . PHE A 1 88 ? -12.154 -3.890 12.902 1.00 90.50 88 PHE A O 1
ATOM 682 N N . ILE A 1 89 ? -11.377 -2.045 11.891 1.00 92.62 89 ILE A N 1
ATOM 683 C CA . ILE A 1 89 ? -10.538 -2.746 10.918 1.00 92.62 89 ILE A CA 1
ATOM 684 C C . ILE A 1 89 ? -9.076 -2.435 11.220 1.00 92.62 89 ILE A C 1
ATOM 686 O O . ILE A 1 89 ? -8.692 -1.273 11.328 1.00 92.62 89 ILE A O 1
ATOM 690 N N . VAL A 1 90 ? -8.259 -3.479 11.310 1.00 92.38 90 VAL A N 1
ATOM 691 C CA . VAL A 1 90 ? -6.802 -3.389 11.413 1.00 92.38 90 VAL A CA 1
ATOM 692 C C . VAL A 1 90 ? -6.202 -3.877 10.104 1.00 92.38 90 VAL A C 1
ATOM 694 O O . VAL A 1 90 ? -6.549 -4.959 9.632 1.00 92.38 90 VAL A O 1
ATOM 697 N N . ILE A 1 91 ? -5.294 -3.095 9.525 1.00 92.44 91 ILE A N 1
ATOM 698 C CA . ILE A 1 91 ? -4.565 -3.457 8.306 1.00 92.44 91 ILE A CA 1
ATOM 699 C C . ILE A 1 91 ? -3.074 -3.476 8.634 1.00 92.44 91 ILE A C 1
ATOM 701 O O . ILE A 1 91 ? -2.488 -2.435 8.925 1.00 92.44 91 ILE A O 1
ATOM 705 N N . SER A 1 92 ? -2.453 -4.654 8.563 1.00 90.19 92 SER A N 1
ATOM 706 C CA . SER A 1 92 ? -0.997 -4.786 8.640 1.00 90.19 92 SER A CA 1
ATOM 707 C C . SER A 1 92 ? -0.410 -4.704 7.238 1.00 90.19 92 SER A C 1
ATOM 709 O O . SER A 1 92 ? -0.633 -5.577 6.397 1.00 90.19 92 SER A O 1
ATOM 711 N N . VAL A 1 93 ? 0.363 -3.642 6.999 1.00 90.00 93 VAL A N 1
ATOM 712 C CA . VAL A 1 93 ? 1.118 -3.461 5.750 1.00 90.00 93 VAL A CA 1
ATOM 713 C C . VAL A 1 93 ? 2.280 -4.450 5.658 1.00 90.00 93 VAL A C 1
ATOM 715 O O . VAL A 1 93 ? 2.606 -4.888 4.564 1.00 90.00 93 VAL A O 1
ATOM 718 N N . ALA A 1 94 ? 2.876 -4.832 6.793 1.00 88.75 94 ALA A N 1
ATOM 719 C CA . ALA A 1 94 ? 3.978 -5.795 6.828 1.00 88.75 94 ALA A CA 1
ATOM 720 C C . ALA A 1 94 ? 3.504 -7.226 6.530 1.00 88.75 94 ALA A C 1
ATOM 722 O O . ALA A 1 94 ? 4.192 -7.977 5.847 1.00 88.75 94 ALA A O 1
ATOM 723 N N . GLU A 1 95 ? 2.317 -7.596 7.017 1.00 88.56 95 GLU A N 1
ATOM 724 C CA . GLU A 1 95 ? 1.767 -8.946 6.842 1.00 88.56 95 GLU A CA 1
ATOM 725 C C . GLU A 1 95 ? 0.817 -9.072 5.646 1.00 88.56 95 GLU A C 1
ATOM 727 O O . GLU A 1 95 ? 0.322 -10.168 5.375 1.00 88.56 95 GLU A O 1
ATOM 732 N N . HIS A 1 96 ? 0.519 -7.968 4.949 1.00 93.44 96 HIS A N 1
ATOM 733 C CA . HIS A 1 96 ? -0.477 -7.920 3.873 1.00 93.44 96 HIS A CA 1
ATOM 734 C C . HIS A 1 96 ? -1.818 -8.537 4.297 1.00 93.44 96 HIS A C 1
ATOM 736 O O . HIS A 1 96 ? -2.429 -9.344 3.586 1.00 93.44 96 HIS A O 1
ATOM 742 N N . ARG A 1 97 ? -2.264 -8.183 5.506 1.00 91.88 97 ARG A N 1
ATOM 743 C CA . ARG A 1 97 ? -3.410 -8.810 6.165 1.00 91.88 97 ARG A CA 1
ATOM 744 C C . ARG A 1 97 ? -4.342 -7.779 6.776 1.00 91.88 97 ARG A C 1
ATOM 746 O O . ARG A 1 97 ? -3.910 -6.792 7.366 1.00 91.88 97 ARG A O 1
ATOM 753 N N . LEU A 1 98 ? -5.634 -8.046 6.630 1.00 94.88 98 LEU A N 1
ATOM 754 C CA . LEU A 1 98 ? -6.723 -7.290 7.222 1.00 94.88 98 LEU A CA 1
ATOM 755 C C . LEU A 1 98 ? -7.415 -8.146 8.284 1.00 94.88 98 LEU A C 1
ATOM 757 O O . LEU A 1 98 ? -7.671 -9.334 8.065 1.00 94.88 98 LEU A O 1
ATOM 761 N N . TRP A 1 99 ? -7.756 -7.525 9.409 1.00 92.31 99 TRP A N 1
ATOM 762 C CA . TRP A 1 99 ? -8.636 -8.086 10.429 1.00 92.31 99 TRP A CA 1
ATOM 763 C C . TRP A 1 99 ? -9.784 -7.131 10.700 1.00 92.31 99 TRP A C 1
ATOM 765 O O . TRP A 1 99 ? -9.569 -5.947 10.943 1.00 92.31 99 TRP A O 1
ATOM 775 N N . PHE A 1 100 ? -10.996 -7.660 10.715 1.00 93.38 100 PHE A N 1
ATOM 776 C CA . PHE A 1 100 ? -12.158 -6.990 11.271 1.00 93.38 100 PHE A CA 1
ATOM 777 C C . PHE A 1 100 ? -12.356 -7.510 12.692 1.00 93.38 100 PHE A C 1
ATOM 779 O O . PHE A 1 100 ? -12.500 -8.717 12.895 1.00 93.38 100 PHE A O 1
ATOM 786 N N . LYS A 1 101 ? -12.296 -6.616 13.675 1.00 86.62 101 LYS A N 1
ATOM 787 C CA . LYS A 1 101 ? -12.289 -6.947 15.101 1.00 86.62 101 LYS A CA 1
ATOM 788 C C . LYS A 1 101 ? -13.418 -6.229 15.829 1.00 86.62 101 LYS A C 1
ATOM 790 O O . LYS A 1 101 ? -13.843 -5.159 15.403 1.00 86.62 101 LYS A O 1
ATOM 795 N N . LYS A 1 102 ? -13.873 -6.804 16.939 1.00 84.00 102 LYS A N 1
ATOM 796 C CA . LYS A 1 102 ? -14.729 -6.155 17.940 1.00 84.00 102 LYS A CA 1
ATOM 797 C C . LYS A 1 102 ? -14.107 -6.419 19.312 1.00 84.00 102 LYS A C 1
ATOM 799 O O . LYS A 1 102 ? -14.061 -7.571 19.750 1.00 84.00 102 LYS A O 1
ATOM 804 N N . GLY A 1 103 ? -13.559 -5.380 19.942 1.00 81.75 103 GLY A N 1
ATOM 805 C CA . GLY A 1 103 ? -12.679 -5.532 21.104 1.00 81.75 103 GLY A CA 1
ATOM 806 C C . GLY A 1 103 ? -11.515 -6.490 20.808 1.00 81.75 103 GLY A C 1
ATOM 807 O O . GLY A 1 103 ? -10.798 -6.328 19.819 1.00 81.75 103 GLY A O 1
ATOM 808 N N . ALA A 1 104 ? -11.362 -7.531 21.630 1.00 79.44 104 ALA A N 1
ATOM 809 C CA . ALA A 1 104 ? -10.339 -8.568 21.453 1.00 79.44 104 ALA A CA 1
ATOM 810 C C . ALA A 1 104 ? -10.703 -9.661 20.424 1.00 79.44 104 ALA A C 1
ATOM 812 O O . ALA A 1 104 ? -9.840 -10.442 20.022 1.00 79.44 104 ALA A O 1
ATOM 813 N N . THR A 1 105 ? -11.962 -9.735 19.977 1.00 80.06 105 THR A N 1
ATOM 814 C CA . THR A 1 105 ? -12.434 -10.822 19.105 1.00 80.06 105 THR A CA 1
ATOM 815 C C . THR A 1 105 ? -12.215 -10.483 17.634 1.00 80.06 105 THR A C 1
ATOM 817 O O . THR A 1 105 ? -12.598 -9.406 17.173 1.00 80.06 105 THR A O 1
ATOM 820 N N . VAL A 1 106 ? -11.642 -11.416 16.869 1.00 89.12 106 VAL A N 1
ATOM 821 C CA . VAL A 1 106 ? -11.528 -11.312 15.406 1.00 89.12 106 VAL A CA 1
ATOM 822 C C . VAL A 1 106 ? -12.793 -11.879 14.768 1.00 89.12 106 VAL A C 1
ATOM 824 O O . VAL A 1 106 ? -13.071 -13.066 14.888 1.00 89.12 106 VAL A O 1
ATOM 827 N N . LEU A 1 107 ? -13.541 -11.030 14.067 1.00 91.31 107 LEU A N 1
ATOM 828 C CA . LEU A 1 107 ? -14.766 -11.406 13.359 1.00 91.31 107 LEU A CA 1
ATOM 829 C C . LEU A 1 107 ? -14.481 -11.898 11.935 1.00 91.31 107 LEU A C 1
ATOM 831 O O . LEU A 1 107 ? -15.185 -12.761 11.423 1.00 91.31 107 LEU A O 1
ATOM 835 N N . PHE A 1 108 ? -13.461 -11.338 11.278 1.00 92.75 108 PHE A N 1
ATOM 836 C CA . PHE A 1 108 ? -13.074 -11.714 9.918 1.00 92.75 108 PHE A CA 1
ATOM 837 C C . PHE A 1 108 ? -11.599 -11.398 9.654 1.00 92.75 108 PHE A C 1
ATOM 839 O O . PHE A 1 108 ? -11.059 -10.425 10.183 1.00 92.75 108 PHE A O 1
ATOM 846 N N . THR A 1 109 ? -10.940 -12.192 8.807 1.00 94.12 109 THR A N 1
ATOM 847 C CA . THR A 1 109 ? -9.584 -11.903 8.326 1.00 94.12 109 THR A CA 1
ATOM 848 C C . THR A 1 109 ? -9.415 -12.285 6.864 1.00 94.12 109 THR A C 1
ATOM 850 O O . THR A 1 109 ? -9.957 -13.288 6.406 1.00 94.12 109 THR A O 1
ATOM 853 N N . THR A 1 110 ? -8.632 -11.497 6.131 1.00 96.00 110 THR A N 1
ATOM 854 C CA . THR A 1 110 ? -8.264 -11.802 4.747 1.00 96.00 110 THR A CA 1
ATOM 855 C C . THR A 1 110 ? -6.896 -11.226 4.389 1.00 96.00 110 THR A C 1
ATOM 857 O O . THR A 1 110 ? -6.369 -10.359 5.090 1.00 96.00 110 THR A O 1
ATOM 860 N N . ARG A 1 111 ? -6.313 -11.715 3.291 1.00 96.88 111 ARG A N 1
ATOM 861 C CA . ARG A 1 111 ? -5.118 -11.119 2.683 1.00 96.88 111 ARG A CA 1
ATOM 862 C C . ARG A 1 111 ? -5.520 -9.901 1.855 1.00 96.88 111 ARG A C 1
ATOM 864 O O . ARG A 1 111 ? -6.556 -9.918 1.196 1.00 96.88 111 ARG A O 1
ATOM 871 N N . VAL A 1 112 ? -4.692 -8.863 1.874 1.00 95.75 112 VAL A N 1
ATOM 872 C CA . VAL A 1 112 ? -4.930 -7.613 1.143 1.00 95.75 112 VAL A CA 1
ATOM 873 C C . VAL A 1 112 ? -3.663 -7.138 0.451 1.00 95.75 112 VAL A C 1
ATOM 875 O O . VAL A 1 112 ? -2.566 -7.257 0.988 1.00 95.75 112 VAL A O 1
ATOM 878 N N . ALA A 1 113 ? -3.817 -6.568 -0.741 1.00 94.00 113 ALA A N 1
ATOM 879 C CA . ALA A 1 113 ? -2.726 -5.863 -1.394 1.00 94.00 113 ALA A CA 1
ATOM 880 C C . ALA A 1 113 ? -2.525 -4.494 -0.730 1.00 94.00 113 ALA A C 1
ATOM 882 O O . ALA A 1 113 ? -3.486 -3.786 -0.432 1.00 94.00 113 ALA A O 1
ATOM 883 N N . THR A 1 114 ? -1.269 -4.110 -0.528 1.00 93.38 114 THR A N 1
ATOM 884 C CA . THR A 1 114 ? -0.889 -2.780 -0.038 1.00 93.38 114 THR A CA 1
ATOM 885 C C . THR A 1 114 ? 0.065 -2.120 -1.026 1.00 93.38 114 THR A C 1
ATOM 887 O O . THR A 1 114 ? 0.602 -2.775 -1.922 1.00 93.38 114 THR A O 1
ATOM 890 N N . GLY A 1 115 ? 0.270 -0.811 -0.882 1.00 88.00 115 GLY A N 1
ATOM 891 C CA . GLY A 1 115 ? 1.186 -0.056 -1.729 1.00 88.00 115 GLY A CA 1
ATOM 892 C C . GLY A 1 115 ? 2.582 -0.680 -1.729 1.00 88.00 115 GLY A C 1
ATOM 893 O O . GLY A 1 115 ? 3.090 -1.088 -0.687 1.00 88.00 115 GLY A O 1
ATOM 894 N N . THR A 1 116 ? 3.202 -0.768 -2.905 1.00 87.69 116 THR A N 1
ATOM 895 C CA . THR A 1 116 ? 4.510 -1.419 -3.095 1.00 87.69 116 THR A CA 1
ATOM 896 C C . THR A 1 116 ? 5.685 -0.596 -2.543 1.00 87.69 116 THR A C 1
ATOM 898 O O . THR A 1 116 ? 6.813 -1.071 -2.535 1.00 87.69 116 THR A O 1
ATOM 901 N N . GLY A 1 117 ? 5.468 0.663 -2.158 1.00 87.19 117 GLY A N 1
ATOM 902 C CA . GLY A 1 117 ? 6.513 1.613 -1.754 1.00 87.19 117 GLY A CA 1
ATOM 903 C C . GLY A 1 117 ? 7.331 2.185 -2.919 1.00 87.19 117 GLY A C 1
ATOM 904 O O . GLY A 1 117 ? 8.247 2.974 -2.705 1.00 87.19 117 GLY A O 1
ATOM 905 N N . LYS A 1 118 ? 7.009 1.806 -4.163 1.00 87.62 118 LYS A N 1
ATOM 906 C CA . LYS A 1 118 ? 7.701 2.277 -5.369 1.00 87.62 118 LYS A CA 1
ATOM 907 C C . LYS A 1 118 ? 7.358 3.736 -5.665 1.00 87.62 118 LYS A C 1
ATOM 909 O O . LYS A 1 118 ? 6.260 4.203 -5.367 1.00 87.62 118 LYS A O 1
ATOM 914 N N . ASN A 1 119 ? 8.286 4.418 -6.328 1.00 88.94 119 ASN A N 1
ATOM 915 C CA . ASN A 1 119 ? 8.071 5.753 -6.870 1.00 88.94 119 ASN A CA 1
ATOM 916 C C . ASN A 1 119 ? 7.952 5.681 -8.395 1.00 88.94 119 ASN A C 1
ATOM 918 O O . ASN A 1 119 ? 8.746 5.005 -9.053 1.00 88.94 119 ASN A O 1
ATOM 922 N N . LEU A 1 120 ? 6.977 6.395 -8.955 1.00 87.00 120 LEU A N 1
ATOM 923 C CA . LEU A 1 120 ? 6.861 6.639 -10.389 1.00 87.00 120 LEU A CA 1
ATOM 924 C C . LEU A 1 120 ? 7.209 8.092 -10.680 1.00 87.00 120 LEU A C 1
ATOM 926 O O . LEU A 1 120 ? 6.630 9.003 -10.097 1.00 87.00 120 LEU A O 1
ATOM 930 N N . GLU A 1 121 ? 8.128 8.293 -11.618 1.00 87.81 121 GLU A N 1
ATOM 931 C CA . GLU A 1 121 ? 8.573 9.607 -12.073 1.00 87.81 121 GLU A CA 1
ATOM 932 C C . GLU A 1 121 ? 8.438 9.698 -13.593 1.00 87.81 121 GLU A C 1
ATOM 934 O O . GLU A 1 121 ? 8.705 8.727 -14.308 1.00 87.81 121 GLU A O 1
ATOM 939 N N . THR A 1 122 ? 8.033 10.869 -14.090 1.00 80.12 122 THR A N 1
ATOM 940 C CA . THR A 1 122 ? 7.883 11.140 -15.534 1.00 80.12 122 THR A CA 1
ATOM 941 C C . THR A 1 122 ? 9.123 11.794 -16.176 1.00 80.12 122 THR A C 1
ATOM 943 O O . THR A 1 122 ? 9.054 12.217 -17.328 1.00 80.12 122 THR A O 1
ATOM 946 N N . GLY A 1 123 ? 10.253 11.871 -15.458 1.00 76.62 123 GLY A N 1
ATOM 947 C CA . GLY A 1 123 ? 11.518 12.469 -15.915 1.00 76.62 123 GLY A CA 1
ATOM 948 C C . GLY A 1 123 ? 12.010 13.620 -15.026 1.00 76.62 123 GLY A C 1
ATOM 949 O O . GLY A 1 123 ? 11.367 13.963 -14.032 1.00 76.62 123 GLY A O 1
ATOM 950 N N . LYS A 1 124 ? 13.157 14.230 -15.374 1.00 68.00 124 LYS A N 1
ATOM 951 C CA . LYS A 1 124 ? 13.736 15.362 -14.619 1.00 68.00 124 LYS A CA 1
ATOM 952 C C . LYS A 1 124 ? 12.746 16.536 -14.566 1.00 68.00 124 LYS A C 1
ATOM 954 O O . LYS A 1 124 ? 12.353 17.048 -15.607 1.00 68.00 124 LYS A O 1
ATOM 959 N N . GLY A 1 125 ? 12.353 16.948 -13.357 1.00 73.69 125 GLY A N 1
ATOM 960 C CA . GLY A 1 125 ? 11.392 18.041 -13.129 1.00 73.69 125 GLY A CA 1
ATOM 961 C C . GLY A 1 125 ? 9.918 17.672 -13.357 1.00 73.69 125 GLY A C 1
ATOM 962 O O . GLY A 1 125 ? 9.061 18.552 -13.380 1.00 73.69 125 GLY A O 1
ATOM 963 N N . GLY A 1 126 ? 9.616 16.388 -13.554 1.00 79.62 126 GLY A N 1
ATOM 964 C CA . GLY A 1 126 ? 8.262 15.892 -13.771 1.00 79.62 126 GLY A CA 1
ATOM 965 C C . GLY A 1 126 ? 7.465 15.619 -12.488 1.00 79.62 126 GLY A C 1
ATOM 966 O O . GLY A 1 126 ? 7.971 15.724 -11.375 1.00 79.62 126 GLY A O 1
ATOM 967 N N . GLN A 1 127 ? 6.202 15.216 -12.659 1.00 84.56 127 GLN A N 1
ATOM 968 C CA . GLN A 1 127 ? 5.367 14.685 -11.578 1.00 84.56 127 GLN A CA 1
ATOM 969 C C . GLN A 1 127 ? 5.964 13.396 -10.988 1.00 84.56 127 GLN A C 1
ATOM 971 O O . GLN A 1 127 ? 6.521 12.562 -11.716 1.00 84.56 127 GLN A O 1
ATOM 976 N N . ARG A 1 128 ? 5.817 13.243 -9.668 1.00 88.81 128 ARG A N 1
ATOM 977 C CA . ARG A 1 128 ? 6.248 12.077 -8.892 1.00 88.81 128 ARG A CA 1
ATOM 978 C C . ARG A 1 128 ? 5.065 11.534 -8.099 1.00 88.81 128 ARG A C 1
ATOM 980 O O . ARG A 1 128 ? 4.410 12.284 -7.382 1.00 88.81 128 ARG A O 1
ATOM 987 N N . TRP A 1 129 ? 4.850 10.226 -8.174 1.00 91.62 129 TRP A N 1
ATOM 988 C CA . TRP A 1 129 ? 3.852 9.513 -7.378 1.00 91.62 129 TRP A CA 1
ATOM 989 C C . TRP A 1 129 ? 4.536 8.481 -6.486 1.00 91.62 129 TRP A C 1
ATOM 991 O O . TRP A 1 129 ? 5.381 7.721 -6.962 1.00 91.62 129 TRP A O 1
ATOM 1001 N N . LYS A 1 130 ? 4.161 8.451 -5.203 1.00 90.38 130 LYS A N 1
ATOM 1002 C CA . LYS A 1 130 ? 4.614 7.454 -4.225 1.00 90.38 130 LYS A CA 1
ATOM 1003 C C . LYS A 1 130 ? 3.495 6.444 -3.986 1.00 90.38 130 LYS A C 1
ATOM 1005 O O . LYS A 1 130 ? 2.414 6.821 -3.540 1.00 90.38 130 LYS A O 1
ATOM 1010 N N . PHE A 1 131 ? 3.750 5.169 -4.262 1.00 90.88 131 PHE A N 1
ATOM 1011 C CA . PHE A 1 131 ? 2.779 4.092 -4.066 1.00 90.88 131 PHE A CA 1
ATOM 1012 C C . PHE A 1 13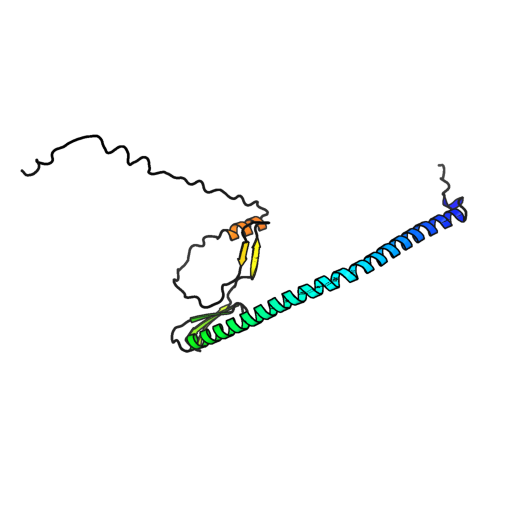1 ? 2.876 3.508 -2.656 1.00 90.88 131 PHE A C 1
ATOM 1014 O O . PHE A 1 131 ? 3.322 2.377 -2.476 1.00 90.88 131 PHE A O 1
ATOM 1021 N N . GLU A 1 132 ? 2.472 4.269 -1.645 1.00 91.06 132 GLU A N 1
ATOM 1022 C CA . GLU A 1 132 ? 2.461 3.825 -0.247 1.00 91.06 132 GLU A CA 1
ATOM 1023 C C . GLU A 1 132 ? 1.035 3.822 0.312 1.00 91.06 132 GLU A C 1
ATOM 1025 O O . GLU A 1 132 ? 0.256 4.737 0.053 1.00 91.06 132 GLU A O 1
ATOM 1030 N N . THR A 1 133 ? 0.685 2.788 1.083 1.00 92.44 133 THR A N 1
ATOM 1031 C CA . THR A 1 133 ? -0.565 2.794 1.851 1.00 92.44 133 THR A CA 1
ATOM 1032 C C . THR A 1 133 ? -0.390 3.723 3.054 1.00 92.44 133 THR A C 1
ATOM 1034 O O . THR A 1 133 ? 0.508 3.473 3.863 1.00 92.44 133 THR A O 1
ATOM 1037 N N . PRO A 1 134 ? -1.216 4.775 3.203 1.00 90.50 134 PRO A N 1
ATOM 1038 C CA . PRO A 1 134 ? -1.095 5.701 4.321 1.00 90.50 134 PRO A CA 1
ATOM 1039 C C . PRO A 1 134 ? -1.263 4.966 5.655 1.00 90.50 134 PRO A C 1
ATOM 1041 O O . PRO A 1 134 ? -2.108 4.080 5.794 1.00 90.50 134 PRO A O 1
ATOM 1044 N N . ARG A 1 135 ? -0.438 5.336 6.636 1.00 87.25 135 ARG A N 1
ATOM 1045 C CA . ARG A 1 135 ? -0.442 4.765 7.989 1.00 87.25 135 ARG A CA 1
ATOM 1046 C C . ARG A 1 135 ? -1.191 5.676 8.960 1.00 87.25 135 ARG A C 1
ATOM 1048 O O . ARG A 1 135 ? -1.233 6.887 8.769 1.00 87.25 135 ARG A O 1
ATOM 1055 N N . GLY A 1 136 ? -1.730 5.088 10.025 1.00 85.94 136 GLY A N 1
ATOM 1056 C CA . GLY A 1 136 ? -2.443 5.800 11.088 1.00 85.94 136 GLY A CA 1
ATOM 1057 C C . GLY A 1 136 ? -3.906 5.378 11.212 1.00 85.94 136 GLY A C 1
ATOM 1058 O O . GLY A 1 136 ? -4.323 4.364 10.653 1.00 85.94 136 GLY A O 1
ATOM 1059 N N . ARG A 1 137 ? -4.685 6.155 11.973 1.00 84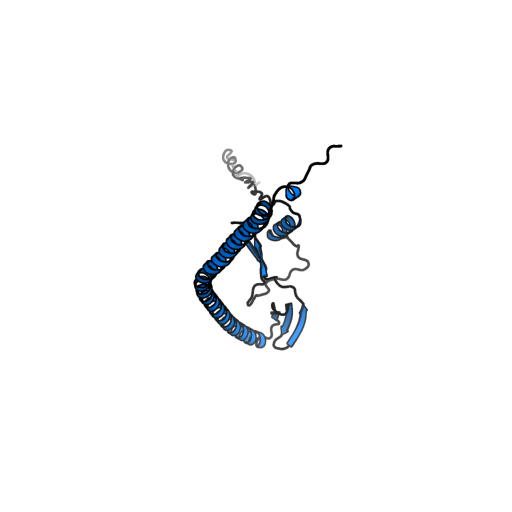.75 137 ARG A N 1
ATOM 1060 C CA . ARG A 1 137 ? -6.123 5.929 12.161 1.00 84.75 137 ARG A CA 1
ATOM 1061 C C . ARG A 1 137 ? -6.899 6.650 11.066 1.00 84.75 137 ARG A C 1
ATOM 1063 O O . ARG A 1 137 ? -6.859 7.873 10.977 1.00 84.75 137 ARG A O 1
ATOM 1070 N N . LEU A 1 138 ? -7.619 5.876 10.267 1.00 90.06 138 LEU A N 1
ATOM 1071 C CA . LEU A 1 138 ? -8.520 6.367 9.231 1.00 90.06 138 LEU A CA 1
ATOM 1072 C C . LEU A 1 138 ? -9.957 6.019 9.622 1.00 90.06 138 LEU A C 1
ATOM 1074 O O . LEU A 1 138 ? -10.202 4.977 10.233 1.00 90.06 138 LEU A O 1
ATOM 1078 N N . VAL A 1 139 ? -10.897 6.894 9.275 1.00 89.19 139 VAL A N 1
ATOM 1079 C CA . VAL A 1 139 ? -12.327 6.688 9.523 1.00 89.19 139 VAL A CA 1
ATOM 1080 C C . VAL A 1 139 ? -12.998 6.340 8.202 1.00 89.19 139 VAL A C 1
ATOM 1082 O O . VAL A 1 139 ? -12.749 6.976 7.182 1.00 89.19 139 VAL A O 1
ATOM 1085 N N . VAL A 1 140 ? -13.835 5.305 8.213 1.00 92.50 140 VAL A N 1
ATOM 1086 C CA . VAL A 1 140 ? -14.655 4.962 7.049 1.00 92.50 140 VAL A CA 1
ATOM 1087 C C . VAL A 1 140 ? -15.814 5.950 6.980 1.00 92.50 140 VAL A C 1
ATOM 1089 O O . VAL A 1 140 ? -16.688 5.924 7.841 1.00 92.50 140 VAL A O 1
ATOM 1092 N N . GLU A 1 141 ? -15.821 6.803 5.960 1.00 93.69 141 GLU A N 1
ATOM 1093 C CA . GLU A 1 141 ? -16.867 7.818 5.779 1.00 93.69 141 GLU A CA 1
ATOM 1094 C C . GLU A 1 141 ? -18.082 7.280 5.013 1.00 93.69 141 GLU A C 1
ATOM 1096 O O . GLU A 1 141 ? -19.224 7.532 5.390 1.00 93.69 141 GLU A O 1
ATOM 1101 N N . ARG A 1 142 ? -17.848 6.520 3.936 1.00 95.00 142 ARG A N 1
ATOM 1102 C CA . ARG A 1 142 ? -18.896 5.973 3.064 1.00 95.00 142 ARG A CA 1
ATOM 1103 C C . ARG A 1 142 ? -18.481 4.621 2.488 1.00 95.00 142 ARG A C 1
ATOM 1105 O O . ARG A 1 142 ? -17.294 4.309 2.401 1.00 95.00 142 ARG A O 1
ATOM 1112 N N . LYS A 1 143 ? -19.470 3.822 2.087 1.00 94.38 143 LYS A N 1
ATOM 1113 C CA . LYS A 1 143 ? -19.299 2.595 1.307 1.00 94.38 143 LYS A CA 1
ATOM 1114 C C . LYS A 1 143 ? -20.190 2.676 0.076 1.00 94.38 143 LYS A C 1
ATOM 1116 O O . LYS A 1 143 ? -21.386 2.901 0.218 1.00 94.38 143 LYS A O 1
ATOM 1121 N N . ASP A 1 144 ? -19.597 2.463 -1.088 1.00 95.19 144 ASP A N 1
ATOM 1122 C CA . ASP A 1 144 ? -20.298 2.441 -2.367 1.00 95.19 144 ASP A CA 1
ATOM 1123 C C . ASP A 1 144 ? -20.283 1.001 -2.904 1.00 95.19 144 ASP A C 1
ATOM 1125 O O . ASP A 1 144 ? -19.267 0.306 -2.806 1.00 95.19 144 ASP A O 1
ATOM 1129 N N . VAL A 1 145 ? -21.416 0.540 -3.434 1.00 96.69 145 VAL A N 1
ATOM 1130 C CA . VAL A 1 145 ? -21.528 -0.765 -4.102 1.00 96.69 145 VAL A CA 1
ATOM 1131 C C . VAL A 1 145 ? -21.202 -0.561 -5.577 1.00 96.69 145 VAL A C 1
ATOM 1133 O O . VAL A 1 145 ? -21.732 0.361 -6.186 1.00 96.69 145 VAL A O 1
ATOM 1136 N N . GLU A 1 146 ? -20.314 -1.394 -6.125 1.00 95.38 146 GLU A N 1
ATOM 1137 C CA . GLU A 1 146 ? -19.896 -1.350 -7.538 1.00 95.38 146 GLU A CA 1
ATOM 1138 C C . GLU A 1 146 ? -19.478 0.056 -8.026 1.00 95.38 146 GLU A C 1
ATOM 1140 O O . GLU A 1 146 ? -20.043 0.597 -8.979 1.00 95.38 146 GLU A O 1
ATOM 1145 N N . PRO A 1 147 ? -18.474 0.689 -7.387 1.00 96.00 147 PRO A N 1
ATOM 1146 C CA . PRO A 1 147 ? -18.038 2.016 -7.794 1.00 96.00 147 PRO A CA 1
ATOM 1147 C C . PRO A 1 147 ? -17.405 1.988 -9.192 1.00 96.00 147 PRO A C 1
ATOM 1149 O O . PRO A 1 147 ? -16.586 1.123 -9.509 1.00 96.00 147 PRO A O 1
ATOM 1152 N N . ALA A 1 148 ? -17.723 2.991 -10.012 1.00 95.69 148 ALA A N 1
ATOM 1153 C CA . ALA A 1 148 ? -17.052 3.188 -11.291 1.00 95.69 148 ALA A CA 1
ATOM 1154 C C . ALA A 1 148 ? -15.558 3.489 -11.075 1.00 95.69 148 ALA A C 1
ATOM 1156 O O . ALA A 1 148 ? -15.193 4.397 -10.323 1.00 95.69 148 ALA A O 1
ATOM 1157 N N . TRP A 1 149 ? -14.680 2.752 -11.761 1.00 94.62 149 TRP A N 1
ATOM 1158 C CA . TRP A 1 149 ? -13.241 2.997 -11.702 1.00 94.62 149 TRP A CA 1
ATOM 1159 C C . TRP A 1 149 ? -12.833 4.072 -12.712 1.00 94.62 149 TRP A C 1
ATOM 1161 O O . TRP A 1 149 ? -12.856 3.851 -13.922 1.00 94.62 149 TRP A O 1
ATOM 1171 N N . VAL A 1 150 ? -12.438 5.238 -12.201 1.00 94.12 150 VAL A N 1
ATOM 1172 C CA . VAL A 1 150 ? -11.848 6.318 -12.999 1.00 94.12 150 VAL A CA 1
ATOM 1173 C C . VAL A 1 150 ? -10.324 6.235 -12.854 1.00 94.12 150 VAL A C 1
ATOM 1175 O O . VAL A 1 150 ? -9.819 6.475 -11.753 1.00 94.12 150 VAL A O 1
ATOM 1178 N N . PRO A 1 151 ? -9.574 5.882 -13.918 1.00 92.69 151 PRO A N 1
ATOM 1179 C CA . PRO A 1 151 ? -8.131 5.720 -13.821 1.00 92.69 151 PRO A CA 1
ATOM 1180 C C . PRO A 1 151 ? -7.459 7.045 -13.430 1.00 92.69 151 PRO A C 1
ATOM 1182 O O . PRO A 1 151 ? -7.691 8.061 -14.090 1.00 92.69 151 PRO A O 1
ATOM 1185 N N . PRO A 1 152 ? -6.609 7.059 -12.394 1.00 92.06 152 PRO A N 1
ATOM 1186 C CA . PRO A 1 152 ? -5.839 8.244 -12.028 1.00 92.06 152 PRO A CA 1
ATOM 1187 C C . PRO A 1 152 ? -4.738 8.541 -13.058 1.00 92.06 152 PRO A C 1
ATOM 1189 O O . PRO A 1 152 ? -4.280 7.644 -13.764 1.00 92.06 152 PRO A O 1
ATOM 1192 N N . ASP A 1 153 ? -4.240 9.781 -13.095 1.00 90.88 153 ASP A N 1
ATOM 1193 C CA . ASP A 1 153 ? -3.229 10.234 -14.070 1.00 90.88 153 ASP A CA 1
ATOM 1194 C C . ASP A 1 153 ? -2.005 9.309 -14.171 1.00 90.88 153 ASP A C 1
ATOM 1196 O O . ASP A 1 153 ? -1.535 9.000 -15.270 1.00 90.88 153 ASP A O 1
ATOM 1200 N N . TRP A 1 154 ? -1.507 8.819 -13.029 1.00 91.62 154 TRP A N 1
ATOM 1201 C CA . TRP A 1 154 ? -0.341 7.932 -12.981 1.00 91.62 154 TRP A CA 1
ATOM 1202 C C . TRP A 1 154 ? -0.552 6.634 -13.769 1.00 91.62 154 TRP A C 1
ATOM 1204 O O . TRP A 1 154 ? 0.408 6.099 -14.321 1.00 91.62 154 TRP A O 1
ATOM 1214 N N . HIS A 1 155 ? -1.793 6.148 -13.877 1.00 92.88 155 HIS A N 1
ATOM 1215 C CA . HIS A 1 155 ? -2.105 4.926 -14.613 1.00 92.88 155 HIS A CA 1
ATOM 1216 C C . HIS A 1 155 ? -1.785 5.099 -16.104 1.00 92.88 155 HIS A C 1
ATOM 1218 O O . HIS A 1 155 ? -1.187 4.223 -16.729 1.00 92.88 155 HIS A O 1
ATOM 1224 N N . PHE A 1 156 ? -2.114 6.256 -16.685 1.00 91.12 156 PHE A N 1
ATOM 1225 C CA . PHE A 1 156 ? -1.779 6.552 -18.080 1.00 91.12 156 PHE A CA 1
ATOM 1226 C C . PHE A 1 156 ? -0.270 6.666 -18.293 1.00 91.12 156 PHE A C 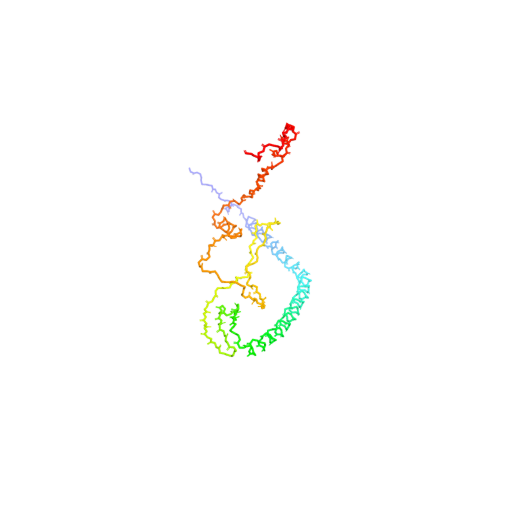1
ATOM 1228 O O . PHE A 1 156 ? 0.241 6.200 -19.313 1.00 91.12 156 PHE A O 1
ATOM 1235 N N . VAL A 1 157 ? 0.451 7.228 -17.318 1.00 90.12 157 VAL A N 1
ATOM 1236 C CA . VAL A 1 157 ? 1.918 7.311 -17.347 1.00 90.12 157 VAL A CA 1
ATOM 1237 C C . VAL A 1 157 ? 2.538 5.914 -17.352 1.00 90.12 157 VAL A C 1
ATOM 1239 O O . VAL A 1 157 ? 3.432 5.636 -18.152 1.00 90.12 157 VAL A O 1
ATOM 1242 N N . GLU A 1 158 ? 2.049 5.017 -16.498 1.00 90.06 158 GLU A N 1
ATOM 1243 C CA . GLU A 1 158 ? 2.532 3.639 -16.420 1.00 90.06 158 GLU A CA 1
ATOM 1244 C C . GLU A 1 158 ? 2.264 2.862 -17.716 1.00 90.06 158 GLU A C 1
ATOM 1246 O O . GLU A 1 158 ? 3.176 2.243 -18.275 1.00 90.06 158 GLU A O 1
ATOM 1251 N N . VAL A 1 159 ? 1.044 2.959 -18.255 1.00 91.56 159 VAL A N 1
ATOM 1252 C CA . VAL A 1 159 ? 0.675 2.320 -19.526 1.00 91.56 159 VAL A CA 1
ATOM 1253 C C . VAL A 1 159 ? 1.516 2.855 -20.684 1.00 91.56 159 VAL A C 1
ATOM 1255 O O . VAL A 1 159 ? 1.990 2.067 -21.505 1.00 91.56 159 VAL A O 1
ATOM 1258 N N . ALA A 1 160 ? 1.736 4.171 -20.753 1.00 90.62 160 ALA A N 1
ATOM 1259 C CA . ALA A 1 160 ? 2.557 4.779 -21.793 1.00 90.62 160 ALA A CA 1
ATOM 1260 C C . ALA A 1 160 ? 4.003 4.273 -21.730 1.00 90.62 160 ALA A C 1
ATOM 1262 O O . ALA A 1 160 ? 4.536 3.838 -22.750 1.00 90.62 160 ALA A O 1
ATOM 1263 N N . ARG A 1 161 ? 4.604 4.224 -20.531 1.00 87.44 161 ARG A N 1
ATOM 1264 C CA . ARG A 1 161 ? 5.950 3.663 -20.331 1.00 87.44 161 ARG A CA 1
ATOM 1265 C C . ARG A 1 161 ? 6.032 2.203 -20.763 1.00 87.44 161 ARG A C 1
ATOM 1267 O O . ARG A 1 161 ? 6.974 1.838 -21.458 1.00 87.44 161 ARG A O 1
ATOM 1274 N N . LYS A 1 162 ? 5.043 1.382 -20.399 1.00 90.81 162 LYS A N 1
ATOM 1275 C CA . LYS A 1 162 ? 5.001 -0.040 -20.772 1.00 90.81 162 LYS A CA 1
ATOM 1276 C C . LYS A 1 162 ? 4.879 -0.246 -22.284 1.00 90.81 162 LYS A C 1
ATOM 1278 O O . LYS A 1 162 ? 5.427 -1.207 -22.811 1.00 90.81 162 LYS A O 1
ATOM 1283 N N . LYS A 1 163 ? 4.164 0.645 -22.975 1.00 94.00 163 LYS A N 1
ATOM 1284 C CA . LYS A 1 163 ? 3.934 0.578 -24.426 1.00 94.00 163 LYS A CA 1
ATOM 1285 C C . LYS A 1 163 ? 4.949 1.372 -25.260 1.00 94.00 163 LYS A C 1
ATOM 1287 O O . LYS A 1 163 ? 4.812 1.405 -26.476 1.00 94.00 163 LYS A O 1
ATOM 1292 N N . GLY A 1 164 ? 5.928 2.037 -24.640 1.00 90.62 164 GLY A N 1
ATOM 1293 C CA . GLY A 1 164 ? 6.873 2.909 -25.348 1.00 90.62 164 GLY A CA 1
ATOM 1294 C C . GLY A 1 164 ? 6.219 4.141 -25.990 1.00 90.62 164 GLY A C 1
ATOM 1295 O O . GLY A 1 164 ? 6.735 4.681 -26.964 1.00 90.62 164 GLY A O 1
ATOM 1296 N N . LEU A 1 165 ? 5.068 4.577 -25.475 1.00 89.25 165 LEU A N 1
ATOM 1297 C CA . LEU A 1 165 ? 4.327 5.718 -26.004 1.00 89.25 165 LEU A CA 1
ATOM 1298 C C . LEU A 1 165 ? 4.803 7.024 -25.366 1.00 89.25 165 LEU A C 1
ATOM 1300 O O . LEU A 1 165 ? 5.137 7.083 -24.181 1.00 89.25 165 LEU A O 1
ATOM 1304 N N . ARG A 1 166 ? 4.767 8.103 -26.150 1.00 83.62 166 ARG A N 1
ATOM 1305 C CA . ARG A 1 166 ? 5.047 9.455 -25.662 1.00 83.62 166 ARG A CA 1
ATOM 1306 C C . ARG A 1 166 ? 3.789 10.072 -25.058 1.00 83.62 166 ARG A C 1
ATOM 1308 O O . ARG A 1 166 ? 2.745 10.121 -25.702 1.00 83.62 166 ARG A O 1
ATOM 1315 N N . ILE A 1 167 ? 3.913 10.592 -23.842 1.00 81.88 167 ILE A N 1
ATOM 1316 C CA . ILE A 1 167 ? 2.832 11.304 -23.157 1.00 81.88 167 ILE A CA 1
ATOM 1317 C C . ILE A 1 167 ? 2.783 12.733 -23.696 1.00 81.88 167 ILE A C 1
ATOM 1319 O O . ILE A 1 167 ? 3.762 13.472 -23.598 1.00 81.88 167 ILE A O 1
ATOM 1323 N N . LEU A 1 168 ? 1.644 13.121 -24.268 1.00 81.12 168 LEU A N 1
ATOM 1324 C CA . LEU A 1 168 ? 1.374 14.500 -24.658 1.00 81.12 168 LEU A CA 1
ATOM 1325 C C . LEU A 1 168 ? 0.480 15.137 -23.603 1.00 81.12 168 LEU A C 1
ATOM 1327 O O . LEU A 1 168 ? -0.596 14.627 -23.293 1.00 81.12 168 LEU A O 1
ATOM 1331 N N . ARG A 1 169 ? 0.916 16.270 -23.055 1.00 72.38 169 ARG A N 1
ATOM 1332 C CA . ARG A 1 169 ? 0.064 17.069 -22.182 1.00 72.38 169 ARG A CA 1
ATOM 1333 C C . ARG A 1 169 ? -0.824 17.933 -23.062 1.00 72.38 169 ARG A C 1
ATOM 1335 O O . ARG A 1 169 ? -0.344 18.869 -23.694 1.00 72.38 169 ARG A O 1
ATOM 1342 N N . HIS A 1 170 ? -2.112 17.624 -23.103 1.00 69.25 170 HIS A N 1
ATOM 1343 C CA . HIS A 1 170 ? -3.067 18.531 -23.716 1.00 69.25 170 HIS A CA 1
ATOM 1344 C C . HIS A 1 170 ? -3.362 19.668 -22.733 1.00 69.25 170 HIS A C 1
ATOM 1346 O O . HIS A 1 170 ? -3.822 19.430 -21.613 1.00 69.25 170 HIS A O 1
ATOM 1352 N N . ALA A 1 171 ? -3.070 20.908 -23.123 1.00 62.50 171 ALA A N 1
ATOM 1353 C CA . ALA A 1 171 ? -3.578 22.065 -22.404 1.00 62.50 171 ALA A CA 1
ATOM 1354 C C . ALA A 1 171 ? -5.092 22.097 -22.625 1.00 62.50 171 ALA A C 1
ATOM 1356 O O . ALA A 1 171 ? -5.549 22.250 -23.754 1.00 62.50 171 ALA A O 1
ATOM 1357 N N . ARG A 1 172 ? -5.868 21.892 -21.557 1.00 50.84 172 ARG A N 1
ATOM 1358 C CA . ARG A 1 172 ? -7.329 21.964 -21.606 1.00 50.84 172 ARG A CA 1
ATOM 1359 C C . ARG A 1 172 ? -7.713 23.337 -22.162 1.00 50.84 172 ARG A C 1
ATOM 1361 O O . ARG A 1 172 ? -7.513 24.337 -21.476 1.00 50.84 172 ARG A O 1
ATOM 1368 N N . GLN A 1 173 ? -8.237 23.395 -23.387 1.00 46.41 173 GLN A N 1
ATOM 1369 C CA . GLN A 1 173 ? -8.867 24.613 -23.887 1.00 46.41 173 GLN A CA 1
ATOM 1370 C C . GLN A 1 173 ? -10.028 24.937 -22.947 1.00 46.41 173 GLN A C 1
ATOM 1372 O O . GLN A 1 173 ? -10.992 24.181 -22.836 1.00 46.41 173 GLN A O 1
ATOM 1377 N N . GLN A 1 174 ? -9.908 26.040 -22.213 1.00 49.41 174 GLN A N 1
ATOM 1378 C CA . GLN A 1 174 ? -11.039 26.632 -21.520 1.00 49.41 174 GLN A CA 1
ATOM 1379 C C . GLN A 1 174 ? -11.981 27.155 -22.596 1.00 49.41 174 GLN A C 1
ATOM 1381 O O . GLN A 1 174 ? -11.793 28.248 -23.121 1.00 49.41 174 GLN A O 1
ATOM 1386 N N . SER A 1 175 ? -13.005 26.371 -22.927 1.00 45.84 175 SER A N 1
ATOM 1387 C CA . SER A 1 175 ? -14.211 26.904 -23.543 1.00 45.84 175 SER A CA 1
ATOM 1388 C C . SER A 1 175 ? -14.891 27.791 -22.501 1.00 45.84 175 SER A C 1
ATOM 1390 O O . SER A 1 175 ? -15.844 27.388 -21.832 1.00 45.84 175 SER A O 1
ATOM 1392 N N . SER A 1 176 ? -14.375 29.004 -22.318 1.00 47.88 176 SER A N 1
ATOM 1393 C CA . SER A 1 176 ? -15.157 30.089 -21.756 1.00 47.88 176 SER A CA 1
ATOM 1394 C C . SER A 1 176 ? -16.212 30.442 -22.802 1.00 47.88 176 SER A C 1
ATOM 1396 O O . SER A 1 176 ? -16.102 31.408 -23.553 1.00 47.88 176 SER A O 1
ATOM 1398 N N . LEU A 1 177 ? -17.287 29.651 -22.844 1.00 44.97 177 LEU A N 1
ATOM 1399 C CA . LEU A 1 177 ? -18.582 30.187 -23.238 1.00 44.97 177 LEU A CA 1
ATOM 1400 C C . LEU A 1 177 ? -18.939 31.215 -22.168 1.00 44.97 177 LEU A C 1
ATOM 1402 O O . LEU A 1 177 ? -19.568 30.949 -21.147 1.00 44.97 177 LEU A O 1
ATOM 1406 N N . SER A 1 178 ? -18.380 32.398 -22.375 1.00 43.56 178 SER A N 1
ATOM 1407 C CA . SER A 1 178 ? -18.644 33.595 -21.624 1.00 43.56 178 SER A CA 1
ATOM 1408 C C . SER A 1 178 ? -20.116 33.918 -21.837 1.00 43.56 178 SER A C 1
ATOM 1410 O O . SER A 1 178 ? -20.495 34.470 -22.867 1.00 43.56 178 SER A O 1
ATOM 1412 N N . TRP A 1 179 ? -20.952 33.643 -20.836 1.00 45.22 179 TRP A N 1
ATOM 1413 C CA . TRP A 1 179 ? -22.323 34.165 -20.727 1.00 45.22 179 TRP A CA 1
ATOM 1414 C C . TRP A 1 179 ? -22.372 35.714 -20.629 1.00 45.22 179 TRP A C 1
ATOM 1416 O O . TRP A 1 179 ? -23.364 36.297 -20.196 1.00 45.22 179 TRP A O 1
ATOM 1426 N N . ARG A 1 180 ? -21.301 36.418 -21.029 1.00 48.25 180 ARG A N 1
ATOM 1427 C CA . ARG A 1 180 ? -21.175 37.881 -21.059 1.00 48.25 180 ARG A CA 1
ATOM 1428 C C . ARG A 1 180 ? -21.899 38.527 -22.245 1.00 48.25 180 ARG A C 1
ATOM 1430 O O . ARG A 1 180 ? -22.024 39.744 -22.265 1.00 48.25 180 ARG A O 1
ATOM 1437 N N . TRP A 1 181 ? -22.453 37.741 -23.169 1.00 46.56 181 TRP A N 1
ATOM 1438 C CA . TRP A 1 181 ? -23.319 38.224 -24.250 1.00 46.56 181 TRP A CA 1
ATOM 1439 C C . TRP A 1 181 ? -24.738 37.652 -24.155 1.00 46.56 181 TRP A C 1
ATOM 1441 O O . TRP A 1 181 ? -25.248 37.083 -25.105 1.00 46.56 181 TRP A O 1
ATOM 1451 N N . LEU A 1 182 ? -25.390 37.791 -22.998 1.00 44.16 182 LEU A N 1
ATOM 1452 C CA . LEU A 1 182 ? -26.852 37.630 -22.886 1.00 44.16 182 LEU A CA 1
ATOM 1453 C C . LEU A 1 182 ? -27.479 38.524 -21.798 1.00 44.16 182 LEU A C 1
ATOM 1455 O O . LEU A 1 182 ? -28.590 38.278 -21.345 1.00 44.16 182 LEU A O 1
ATOM 1459 N N . ARG A 1 183 ? -26.781 39.597 -21.384 1.00 46.31 183 ARG A N 1
ATOM 1460 C CA . ARG A 1 183 ? -27.286 40.581 -20.400 1.00 46.31 183 ARG A CA 1
ATOM 1461 C C . ARG A 1 183 ? -27.334 42.031 -20.911 1.00 46.31 183 ARG A C 1
ATOM 1463 O O . ARG A 1 183 ? -27.631 42.933 -20.142 1.00 46.31 183 ARG A O 1
ATOM 1470 N N . HIS A 1 184 ? -27.067 42.267 -22.199 1.00 44.94 184 HIS A N 1
ATOM 1471 C CA . HIS A 1 184 ? -26.973 43.618 -22.778 1.00 44.94 184 HIS A CA 1
ATOM 1472 C C . HIS A 1 184 ? -27.988 43.918 -23.897 1.00 44.94 184 HIS A C 1
ATOM 1474 O O . HIS A 1 184 ? -27.743 44.785 -24.729 1.00 44.94 184 HIS A O 1
ATOM 1480 N N . SER A 1 185 ? -29.151 43.254 -23.914 1.00 50.31 185 SER A N 1
ATOM 1481 C CA . SER A 1 185 ? -30.241 43.599 -24.850 1.00 50.31 185 SER A CA 1
ATOM 1482 C C . SER A 1 185 ? -31.623 43.811 -24.216 1.00 50.31 185 SER A C 1
ATOM 1484 O O . SER A 1 185 ? -32.563 44.131 -24.934 1.00 50.31 185 SER A O 1
ATOM 1486 N N . TRP A 1 186 ? -31.760 43.754 -22.887 1.00 45.25 186 TRP A N 1
ATOM 1487 C CA . TRP A 1 186 ? -33.040 43.974 -22.189 1.00 45.25 186 TRP A CA 1
ATOM 1488 C C . TRP A 1 186 ? -33.066 45.278 -21.381 1.00 45.25 186 TRP A C 1
ATOM 1490 O O . TRP A 1 186 ? -33.403 45.304 -20.207 1.00 45.25 186 TRP A O 1
ATOM 1500 N N . HIS A 1 187 ? -32.687 46.391 -22.008 1.00 44.38 187 HIS A N 1
ATOM 1501 C CA . HIS A 1 187 ? -32.968 47.727 -21.469 1.00 44.38 187 HIS A CA 1
ATOM 1502 C C . HIS A 1 187 ? -33.138 48.730 -22.614 1.00 44.38 187 HIS A C 1
ATOM 1504 O O . HIS A 1 187 ? -32.363 49.669 -22.758 1.00 44.38 187 HIS A O 1
ATOM 1510 N N . ARG A 1 188 ? -34.130 48.508 -23.486 1.00 50.66 188 ARG A N 1
ATOM 1511 C CA . ARG A 1 188 ? -34.786 49.579 -24.261 1.00 50.66 188 ARG A CA 1
ATOM 1512 C C . ARG A 1 188 ? -36.009 49.037 -25.009 1.00 50.66 188 ARG A C 1
ATOM 1514 O O . ARG A 1 188 ? -35.854 48.457 -26.079 1.00 50.66 188 ARG A O 1
ATOM 1521 N N . ARG A 1 189 ? -37.186 49.287 -24.419 1.00 43.16 189 ARG A N 1
ATOM 1522 C CA . ARG A 1 189 ? -38.587 49.222 -24.912 1.00 43.16 189 ARG A CA 1
ATOM 1523 C C . ARG A 1 189 ? -39.409 48.485 -23.850 1.00 43.16 189 ARG A C 1
ATOM 1525 O O . ARG A 1 189 ? -39.003 47.411 -23.447 1.00 43.16 189 ARG A O 1
ATOM 1532 N N . THR A 1 190 ? -40.514 48.957 -23.297 1.00 48.00 190 THR A N 1
ATOM 1533 C CA . THR A 1 190 ? -41.415 50.088 -23.547 1.00 48.00 190 THR A CA 1
ATOM 1534 C C . THR A 1 190 ? -42.330 50.122 -22.320 1.00 48.00 190 THR A C 1
ATOM 1536 O O . THR A 1 190 ? -42.679 49.064 -21.800 1.00 48.00 190 THR A O 1
ATOM 1539 N N . LYS A 1 191 ? -42.717 51.317 -21.858 1.00 48.41 191 LYS A N 1
ATOM 1540 C CA . LYS A 1 191 ? -43.840 51.506 -20.928 1.00 48.41 191 LYS A CA 1
ATOM 1541 C C . LYS A 1 191 ? -45.050 50.718 -21.441 1.00 48.41 191 LYS A C 1
ATOM 1543 O O . LYS A 1 191 ? -45.461 50.960 -22.571 1.00 48.41 191 LYS A O 1
ATOM 1548 N N . LEU A 1 192 ? -45.619 49.846 -20.618 1.00 44.84 192 LEU A N 1
ATOM 1549 C CA . LEU A 1 192 ? -46.991 49.376 -20.771 1.00 44.84 192 LEU A CA 1
ATOM 1550 C C . LEU A 1 192 ? -47.617 49.298 -19.380 1.00 44.84 192 LEU A C 1
ATOM 1552 O O . LEU A 1 192 ? -47.067 48.717 -18.447 1.00 44.84 192 LEU A O 1
ATOM 1556 N N . ASP A 1 193 ? -48.706 50.043 -19.295 1.00 43.59 193 ASP A N 1
ATOM 1557 C CA . ASP A 1 193 ? -49.574 50.337 -18.169 1.00 43.59 193 ASP A CA 1
ATOM 1558 C C . ASP A 1 193 ? -50.370 49.083 -17.773 1.00 43.59 193 ASP A C 1
ATOM 1560 O O . ASP A 1 193 ? -50.961 48.429 -18.631 1.00 43.59 193 ASP A O 1
ATOM 1564 N N . TRP A 1 194 ? -50.361 48.733 -16.486 1.00 43.50 194 TRP A N 1
ATOM 1565 C CA . TRP A 1 194 ? -50.952 47.501 -15.943 1.00 43.50 194 TRP A CA 1
ATOM 1566 C C . TRP A 1 194 ? -52.294 47.725 -15.222 1.00 43.50 194 TRP A C 1
ATOM 1568 O O . TRP A 1 194 ? -52.726 46.880 -14.444 1.00 43.50 194 TRP A O 1
ATOM 1578 N N . THR A 1 195 ? -53.002 48.829 -15.481 1.00 43.47 195 THR A N 1
ATOM 1579 C CA . THR A 1 195 ? -54.276 49.141 -14.792 1.00 43.47 195 THR A CA 1
ATOM 1580 C C . THR A 1 195 ? -55.565 48.684 -15.491 1.00 43.47 195 THR A C 1
ATOM 1582 O O . THR A 1 195 ? -56.643 49.193 -15.193 1.00 43.47 195 THR A O 1
ATOM 1585 N N . ARG A 1 196 ? -55.531 47.671 -16.367 1.00 42.38 196 ARG A N 1
ATOM 1586 C CA . ARG A 1 196 ? -56.766 47.069 -16.913 1.00 42.38 196 ARG A CA 1
ATOM 1587 C C . ARG A 1 196 ? -56.674 45.553 -17.054 1.00 42.38 196 ARG A C 1
ATOM 1589 O O . ARG A 1 196 ? -56.270 45.070 -18.101 1.00 42.38 196 ARG A O 1
ATOM 1596 N N . CYS A 1 197 ? -57.085 44.831 -16.012 1.00 40.38 197 CYS A N 1
ATOM 1597 C CA . CYS A 1 197 ? -57.693 43.491 -16.084 1.00 40.38 197 CYS A CA 1
ATOM 1598 C C . CYS A 1 197 ? -58.330 43.147 -14.721 1.00 40.38 197 CYS A C 1
ATOM 1600 O O . CYS A 1 197 ? -57.885 42.250 -14.016 1.00 40.38 197 CYS A O 1
ATOM 1602 N N . LEU A 1 198 ? -59.351 43.918 -14.338 1.00 41.72 198 LEU A N 1
ATOM 1603 C CA . LEU A 1 198 ? -60.385 43.528 -13.376 1.00 41.72 198 LEU A CA 1
ATOM 1604 C C . LEU A 1 198 ? -61.705 44.130 -13.875 1.00 41.72 198 LEU A C 1
ATOM 1606 O O . LEU A 1 198 ? -62.046 45.258 -13.523 1.00 41.72 198 LEU A O 1
ATOM 1610 N N . ALA A 1 199 ? -62.363 43.397 -14.772 1.00 36.97 199 ALA A N 1
ATOM 1611 C CA . ALA A 1 199 ? -63.791 43.442 -15.087 1.00 36.97 199 ALA A CA 1
ATOM 1612 C C . ALA A 1 199 ? -64.112 42.226 -15.963 1.00 36.97 199 ALA A C 1
ATOM 1614 O O . ALA A 1 199 ? -63.406 42.061 -16.985 1.00 36.97 199 ALA A O 1
#

Secondary structure (DSSP, 8-state):
-PPPPPGGGT--HHHHHHHHHHHHHHHHHHHHHHHHHHHHHHHHHHHHHHHHHHHHHHHHHHHHHHHHHHHHHHHHHHHHHHH--S-EEEEETTTTEEEEEETTEEEEEEE-------EEE-STT--EEE--PPPS--------SS------HHHHHHHHHHHTPPPP----------GGGSSSSSSS-----------

pLDDT: mean 72.75, std 18.07, range [36.97, 96.88]

Radius of gyration: 39.44 Å; chains: 1; bounding box: 133×70×83 Å

Foldseek 3Di:
DDDDDDPVVPDPPVVVVVVPVVVVVVVVVVVVVVVVVVVVVPVPVVVVVVVVVVVVVVVVVVVVVCVVVVVVQVVVVLVVQLPDQDWDWDADPPQQKIFTDGRPDTPDMDGHDFFPQDWDAPDDPGDIDGRGDDDDDDDDPDDDDPDDDDDDPVVVVVVCVVVVHDDDDDDPPPPCPPPVPPPPPPPDDDDDDDPDDDD